Protein AF-A0A662ANR3-F1 (afdb_monomer)

Foldseek 3Di:
DDKFKKKWKDKFWKFWDDPLADPQFTKIAGDDPFPQADDPDPPPVPDPADGQKMKQFFPDADDFVLQVVLVVVLVVPLPDPWDWWWKWKADPHDITTTIMIGPPRHSNVNHVVVVSCVVVPTHGDGDDGGGGMIMMMTMDIFDWDDPDDQKIAGPVQRQKIKHWEPDDDDPVLVVVLLVVLLVPDPPSNWGWIWMWTADPVGITTTIMIGGPPDDPVNSVVSNVSSRVSVVVVVVVD

Structure (mmCIF, N/CA/C/O backbone):
data_AF-A0A662ANR3-F1
#
_entry.id   AF-A0A662ANR3-F1
#
loop_
_atom_site.group_PDB
_atom_site.id
_atom_site.type_symbol
_atom_site.label_atom_id
_atom_site.label_alt_id
_atom_site.label_comp_id
_atom_site.label_asym_id
_atom_site.label_entity_id
_atom_site.label_seq_id
_atom_site.pdbx_PDB_ins_code
_atom_site.Cartn_x
_atom_site.Cartn_y
_atom_site.Cartn_z
_atom_site.occupancy
_atom_site.B_iso_or_equiv
_atom_site.auth_seq_id
_atom_site.auth_comp_id
_atom_site.auth_asym_id
_atom_site.auth_atom_id
_atom_site.pdbx_PDB_model_num
ATOM 1 N N . MET A 1 1 ? -1.193 -14.259 17.946 1.00 88.31 1 MET A N 1
ATOM 2 C CA . MET A 1 1 ? -0.488 -14.017 16.672 1.00 88.31 1 MET A CA 1
ATOM 3 C C . MET A 1 1 ? -1.384 -14.421 15.517 1.00 88.31 1 MET A C 1
ATOM 5 O O . MET A 1 1 ? -2.057 -15.444 15.612 1.00 88.31 1 MET A O 1
ATOM 9 N N . ILE A 1 2 ? -1.438 -13.591 14.481 1.00 93.31 2 ILE A N 1
ATOM 10 C CA . ILE A 1 2 ? -2.306 -13.735 13.314 1.00 93.31 2 ILE A CA 1
ATOM 11 C C . ILE A 1 2 ? -1.467 -13.434 12.080 1.00 93.31 2 ILE A C 1
ATOM 13 O O . ILE A 1 2 ? -0.995 -12.312 11.911 1.00 93.31 2 ILE A O 1
ATOM 17 N N . GLU A 1 3 ? -1.336 -14.434 11.216 1.00 95.81 3 GLU A N 1
ATOM 18 C CA . GLU A 1 3 ? -0.656 -14.320 9.931 1.00 95.81 3 GLU A CA 1
ATOM 19 C C . GLU A 1 3 ? -1.683 -14.415 8.807 1.00 95.81 3 GLU A C 1
ATOM 21 O O . GLU A 1 3 ? -2.472 -15.361 8.742 1.00 95.81 3 GLU A O 1
ATOM 26 N N . THR A 1 4 ? -1.720 -13.416 7.931 1.00 95.69 4 THR A N 1
ATOM 27 C CA . THR A 1 4 ? -2.680 -13.395 6.823 1.00 95.69 4 THR A CA 1
ATOM 28 C C . THR A 1 4 ? -2.212 -12.502 5.677 1.00 95.69 4 THR A C 1
ATOM 30 O O . THR A 1 4 ? -1.164 -11.865 5.735 1.00 95.69 4 THR A O 1
ATOM 33 N N . ILE A 1 5 ? -2.991 -12.457 4.603 1.00 94.75 5 ILE A N 1
ATOM 34 C CA . ILE A 1 5 ? -2.811 -11.546 3.478 1.00 94.75 5 ILE A CA 1
ATOM 35 C C . ILE A 1 5 ? -3.928 -10.511 3.456 1.00 94.75 5 ILE A C 1
A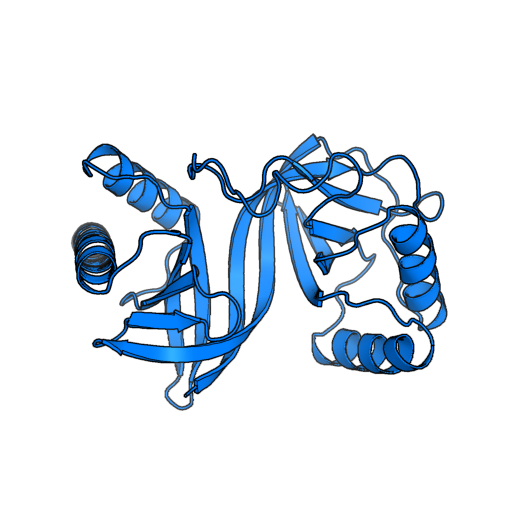TOM 37 O O . ILE A 1 5 ? -5.007 -10.705 4.016 1.00 94.75 5 ILE A O 1
ATOM 41 N N . GLY A 1 6 ? -3.689 -9.413 2.755 1.00 96.19 6 GLY A N 1
ATOM 42 C CA . GLY A 1 6 ? -4.689 -8.374 2.591 1.00 96.19 6 GLY A CA 1
ATOM 43 C C . GLY A 1 6 ? -4.189 -7.219 1.742 1.00 96.19 6 GLY A C 1
ATOM 44 O O . GLY A 1 6 ? -3.242 -7.361 0.964 1.00 96.19 6 GLY A O 1
ATOM 45 N N . TYR A 1 7 ? -4.836 -6.071 1.897 1.00 96.50 7 TYR A N 1
ATOM 46 C CA . TYR A 1 7 ? -4.515 -4.861 1.158 1.00 96.50 7 TYR A CA 1
ATOM 47 C C . TYR A 1 7 ? -4.479 -3.642 2.067 1.00 96.50 7 TYR A C 1
ATOM 49 O O . TYR A 1 7 ? -5.295 -3.517 2.975 1.00 96.50 7 TYR A O 1
ATOM 57 N N . ILE A 1 8 ? -3.587 -2.712 1.744 1.00 96.88 8 ILE A N 1
ATOM 58 C CA . ILE A 1 8 ? -3.609 -1.337 2.239 1.00 96.88 8 ILE A CA 1
ATOM 59 C C . ILE A 1 8 ? -3.813 -0.419 1.040 1.00 96.88 8 ILE A C 1
ATOM 61 O O . ILE A 1 8 ? -3.216 -0.621 -0.017 1.00 96.88 8 ILE A O 1
ATOM 65 N N . THR A 1 9 ? -4.672 0.575 1.205 1.00 97.38 9 THR A N 1
ATOM 66 C CA . THR A 1 9 ? -4.963 1.626 0.240 1.00 97.38 9 THR A CA 1
ATOM 67 C C . THR A 1 9 ? -4.622 2.972 0.869 1.00 97.38 9 THR A C 1
ATOM 69 O O . THR A 1 9 ? -5.103 3.274 1.962 1.00 97.38 9 THR A O 1
ATOM 72 N N . LYS A 1 10 ? -3.794 3.768 0.191 1.00 94.25 10 LYS A N 1
ATOM 73 C CA . LYS A 1 10 ? -3.358 5.101 0.631 1.00 94.25 10 LYS A CA 1
ATOM 74 C C . LYS A 1 10 ? -3.269 6.067 -0.548 1.00 94.25 10 LYS A C 1
ATOM 76 O O . LYS A 1 10 ? -3.112 5.626 -1.683 1.00 94.25 10 LYS A O 1
ATOM 81 N N . GLU A 1 11 ? -3.389 7.360 -0.287 1.00 93.69 11 GLU A N 1
ATOM 82 C CA . GLU A 1 11 ? -3.236 8.422 -1.286 1.00 93.69 11 GLU A CA 1
ATOM 83 C C . GLU A 1 11 ? -1.930 9.155 -1.020 1.00 93.69 11 GLU A C 1
ATOM 85 O O . GLU A 1 11 ? -1.691 9.579 0.107 1.00 93.69 11 GLU A O 1
ATOM 90 N N . GLU A 1 12 ? -1.093 9.282 -2.043 1.00 91.69 12 GLU A N 1
ATOM 91 C CA . GLU A 1 12 ? 0.215 9.930 -1.932 1.00 91.69 12 GLU A CA 1
ATOM 92 C C . GLU A 1 12 ? 0.503 10.755 -3.184 1.00 91.69 12 GLU A C 1
ATOM 94 O O . GLU A 1 12 ? -0.110 10.558 -4.242 1.00 91.69 12 GLU A O 1
ATOM 99 N N . HIS A 1 13 ? 1.442 11.691 -3.057 1.00 92.00 13 HIS A N 1
ATOM 100 C CA . HIS A 1 13 ? 1.970 12.414 -4.199 1.00 92.00 13 HIS A CA 1
ATOM 101 C C . HIS A 1 13 ? 2.981 11.536 -4.941 1.00 92.00 13 HIS A C 1
ATOM 103 O O . HIS A 1 13 ? 3.906 10.988 -4.344 1.00 92.00 13 HIS A O 1
ATOM 109 N N . LEU A 1 14 ? 2.783 11.379 -6.244 1.00 93.94 14 LEU A N 1
ATOM 110 C CA . LEU A 1 14 ? 3.507 10.453 -7.100 1.00 93.94 14 LEU A CA 1
ATOM 111 C C . LEU A 1 14 ? 4.281 11.222 -8.156 1.00 93.94 14 LEU A C 1
ATOM 113 O O . LEU A 1 14 ? 3.695 12.018 -8.892 1.00 93.94 14 LEU A O 1
ATOM 117 N N . ILE A 1 15 ? 5.567 10.915 -8.286 1.00 93.31 15 ILE A N 1
ATOM 118 C CA . ILE A 1 15 ? 6.442 11.516 -9.290 1.00 93.31 15 ILE A CA 1
ATOM 119 C C . ILE A 1 15 ? 7.182 10.434 -10.077 1.00 93.31 15 ILE A C 1
ATOM 121 O O . ILE A 1 15 ? 7.529 9.377 -9.553 1.00 93.31 15 ILE A O 1
ATOM 125 N N . SER A 1 16 ? 7.358 10.653 -11.379 1.00 93.75 16 SER A N 1
ATOM 126 C CA . SER A 1 16 ? 8.160 9.757 -12.216 1.00 93.75 16 SER A CA 1
ATOM 127 C C . SER A 1 16 ? 9.635 9.896 -11.891 1.00 93.75 16 SER A C 1
ATOM 129 O O . SER A 1 16 ? 10.161 11.006 -11.875 1.00 93.75 16 SER A O 1
ATOM 131 N N . LEU A 1 17 ? 10.306 8.760 -11.720 1.00 91.31 17 LEU A N 1
ATOM 132 C CA . LEU A 1 17 ? 11.754 8.748 -11.603 1.00 91.31 17 LEU A CA 1
ATOM 133 C C . LEU A 1 17 ? 12.383 8.911 -12.997 1.00 91.31 17 LEU A C 1
ATOM 135 O O . LEU A 1 17 ? 11.997 8.241 -13.961 1.00 91.31 17 LEU A O 1
ATOM 139 N N . GLU A 1 18 ? 13.332 9.837 -13.113 1.00 86.94 18 GLU A N 1
ATOM 140 C CA . GLU A 1 18 ? 13.920 10.229 -14.400 1.00 86.94 18 GLU A CA 1
ATOM 141 C C . GLU A 1 18 ? 15.277 9.565 -14.678 1.00 86.94 18 GLU A C 1
ATOM 143 O O . GLU A 1 18 ? 15.594 9.302 -15.842 1.00 86.94 18 GLU A O 1
ATOM 148 N N . HIS A 1 19 ? 16.032 9.253 -13.623 1.00 86.75 19 HIS A N 1
ATOM 149 C CA . HIS A 1 19 ? 17.381 8.682 -13.655 1.00 86.75 19 HIS A CA 1
ATOM 150 C C . HIS A 1 19 ? 17.416 7.316 -12.961 1.00 86.75 19 HIS A C 1
ATOM 152 O O . HIS A 1 19 ? 16.447 6.934 -12.314 1.00 86.75 19 HIS A O 1
ATOM 158 N N . ASP A 1 20 ? 18.507 6.566 -13.135 1.00 89.25 20 ASP A N 1
ATOM 159 C CA . ASP A 1 20 ? 18.728 5.276 -12.459 1.00 89.25 20 ASP A CA 1
ATOM 160 C C . ASP A 1 20 ? 17.596 4.258 -12.657 1.00 89.25 20 ASP A C 1
ATOM 162 O O . ASP A 1 20 ? 17.275 3.437 -11.791 1.00 89.25 20 ASP A O 1
ATOM 166 N N . ILE A 1 21 ? 17.035 4.266 -13.869 1.00 93.62 21 ILE A N 1
ATOM 167 C CA . ILE A 1 21 ? 16.026 3.318 -14.339 1.00 93.62 21 ILE A CA 1
ATOM 168 C C . ILE A 1 21 ? 16.402 2.736 -15.700 1.00 93.62 21 ILE A C 1
ATOM 170 O O . ILE A 1 21 ? 17.123 3.349 -16.492 1.00 93.62 21 ILE A O 1
ATOM 174 N N . ILE A 1 22 ? 15.825 1.580 -16.042 1.00 95.06 22 ILE A N 1
ATOM 175 C CA . ILE A 1 22 ? 15.918 1.058 -17.411 1.00 95.06 22 ILE A CA 1
ATOM 176 C C . ILE A 1 22 ? 15.302 2.084 -18.386 1.00 95.06 22 ILE A C 1
ATOM 178 O O . ILE A 1 22 ? 14.147 2.491 -18.189 1.00 95.06 22 ILE A O 1
ATOM 182 N N . PRO A 1 23 ? 15.996 2.451 -19.484 1.00 94.25 23 PRO A N 1
ATOM 183 C CA . PRO A 1 23 ? 15.481 3.404 -20.460 1.00 94.25 23 PRO A CA 1
ATOM 184 C C . PRO A 1 23 ? 14.082 3.046 -20.975 1.00 94.25 23 PRO A C 1
ATOM 186 O O . PRO A 1 23 ? 13.784 1.886 -21.273 1.00 94.25 23 PRO A O 1
ATOM 189 N N . ASN A 1 24 ? 13.231 4.065 -21.119 1.00 93.00 24 ASN A N 1
ATOM 190 C CA . ASN A 1 24 ? 11.838 3.960 -21.575 1.00 93.00 24 ASN A CA 1
ATOM 191 C C . ASN A 1 24 ? 10.903 3.119 -20.686 1.00 93.00 24 ASN A C 1
ATOM 193 O O . ASN A 1 24 ? 9.796 2.794 -21.126 1.00 93.00 24 ASN A O 1
ATOM 197 N N . THR A 1 25 ? 11.295 2.788 -19.453 1.00 97.12 25 THR A N 1
ATOM 198 C CA . THR A 1 25 ? 10.398 2.157 -18.473 1.00 97.12 25 THR A CA 1
ATOM 199 C C . THR A 1 25 ? 9.764 3.189 -17.547 1.00 97.12 25 THR A C 1
ATOM 201 O O . THR A 1 25 ? 10.336 4.245 -17.294 1.00 97.12 25 THR A O 1
ATOM 204 N N . GLN A 1 26 ? 8.556 2.900 -17.067 1.00 97.31 26 GLN A N 1
ATOM 205 C CA . GLN A 1 26 ? 7.885 3.730 -16.075 1.00 97.31 26 GLN A CA 1
ATOM 206 C C . GLN A 1 26 ? 8.220 3.259 -14.660 1.00 97.31 26 GLN A C 1
ATOM 208 O O . GLN A 1 26 ? 7.821 2.167 -14.242 1.00 97.31 26 GLN A O 1
ATOM 213 N N . VAL A 1 27 ? 8.865 4.143 -13.909 1.00 96.19 27 VAL A N 1
ATOM 214 C CA . VAL A 1 27 ? 9.088 4.014 -12.471 1.00 96.19 27 VAL A CA 1
ATOM 215 C C . VAL A 1 27 ? 8.495 5.240 -11.793 1.00 96.19 27 VAL A C 1
ATOM 217 O O . VAL A 1 27 ? 8.597 6.348 -12.320 1.00 96.19 27 VAL A O 1
ATOM 220 N N . ILE A 1 28 ? 7.800 5.030 -10.682 1.00 95.12 28 ILE A N 1
ATOM 221 C CA . ILE A 1 28 ? 7.151 6.090 -9.905 1.00 95.12 28 ILE A CA 1
ATOM 222 C C . ILE A 1 28 ? 7.660 5.994 -8.471 1.00 95.12 28 ILE A C 1
ATOM 224 O O . ILE A 1 28 ? 7.720 4.894 -7.932 1.00 95.12 28 ILE A O 1
ATOM 228 N N . GLU A 1 29 ? 7.993 7.118 -7.856 1.00 92.06 29 GLU A N 1
ATOM 229 C CA . GLU A 1 29 ? 8.298 7.223 -6.429 1.00 92.06 29 GLU A CA 1
ATOM 230 C C . GLU A 1 29 ? 7.237 8.067 -5.715 1.00 92.06 29 GLU A C 1
ATOM 232 O O . GLU A 1 29 ? 6.488 8.826 -6.342 1.00 92.06 29 GLU A O 1
ATOM 237 N N . THR A 1 30 ? 7.155 7.911 -4.399 1.00 88.12 30 THR A N 1
ATOM 238 C CA . THR A 1 30 ? 6.284 8.727 -3.548 1.00 88.12 30 THR A CA 1
ATOM 239 C C . THR A 1 30 ? 7.055 9.907 -2.986 1.00 88.12 30 THR A C 1
ATOM 241 O O . THR A 1 30 ? 8.109 9.728 -2.377 1.00 88.12 30 THR A O 1
ATOM 244 N N . ARG A 1 31 ? 6.504 11.110 -3.138 1.00 76.94 31 ARG A N 1
ATOM 245 C CA . ARG A 1 31 ? 7.011 12.321 -2.494 1.00 76.94 31 ARG A CA 1
ATOM 246 C C . ARG A 1 31 ? 6.253 12.504 -1.179 1.00 76.94 31 ARG A C 1
ATOM 248 O O . ARG A 1 31 ? 5.034 12.619 -1.216 1.00 76.94 31 ARG A O 1
ATOM 255 N N . GLU A 1 32 ? 6.983 12.517 -0.062 1.00 65.12 32 GLU A N 1
ATOM 256 C CA . GLU A 1 32 ? 6.447 12.650 1.308 1.00 65.12 32 GLU A CA 1
ATOM 257 C C . GLU A 1 32 ? 5.501 11.500 1.713 1.00 65.12 32 GLU A C 1
ATOM 259 O O . GLU A 1 32 ? 4.275 11.618 1.676 1.00 65.12 32 GLU A O 1
ATOM 264 N N . SER A 1 33 ? 6.073 10.363 2.117 1.00 57.31 33 SER A N 1
ATOM 265 C CA . SER A 1 33 ? 5.315 9.261 2.723 1.00 57.31 33 SER A CA 1
ATOM 266 C C . SER A 1 33 ? 4.618 9.718 4.019 1.00 57.31 33 SER A C 1
ATOM 268 O O . SER A 1 33 ? 5.211 10.453 4.805 1.00 57.31 33 SER A O 1
ATOM 270 N N . PHE A 1 34 ? 3.408 9.210 4.290 1.00 55.00 34 PHE A N 1
ATOM 271 C CA . PHE A 1 34 ? 2.635 9.427 5.538 1.00 55.00 34 PHE A CA 1
ATOM 272 C C . PHE A 1 34 ? 2.043 10.846 5.734 1.00 55.00 34 PHE A C 1
ATOM 274 O O . PHE A 1 34 ? 2.380 11.547 6.696 1.00 55.00 34 PHE A O 1
ATOM 281 N N . PRO A 1 35 ? 1.112 11.288 4.867 1.00 57.12 35 PRO A N 1
ATOM 282 C CA . PRO A 1 35 ? 0.552 12.635 4.927 1.00 57.12 35 PRO A CA 1
ATOM 283 C C . PRO A 1 35 ? -0.188 12.933 6.246 1.00 57.12 35 PRO A C 1
ATOM 285 O O . PRO A 1 35 ? -1.171 12.294 6.625 1.00 57.12 35 PRO A O 1
ATOM 288 N N . GLY A 1 36 ? 0.245 13.998 6.925 1.00 52.81 36 GLY A N 1
ATOM 289 C CA . GLY A 1 36 ? -0.376 14.501 8.152 1.00 52.81 36 GLY A CA 1
ATOM 290 C C . GLY A 1 36 ? 0.160 13.891 9.450 1.00 52.81 36 GLY A C 1
ATOM 291 O O . GLY A 1 36 ? -0.476 14.079 10.490 1.00 52.81 36 GLY A O 1
ATOM 292 N N . TYR A 1 37 ? 1.287 13.180 9.391 1.00 51.31 37 TYR A N 1
ATOM 293 C CA . TYR A 1 37 ? 2.173 12.970 10.531 1.00 51.31 37 TYR A CA 1
ATOM 294 C C . TYR A 1 37 ? 3.348 13.967 10.450 1.00 51.31 37 TYR A C 1
ATOM 296 O O . TYR A 1 37 ? 3.938 14.137 9.387 1.00 51.31 37 TYR A O 1
ATOM 304 N N . HIS A 1 38 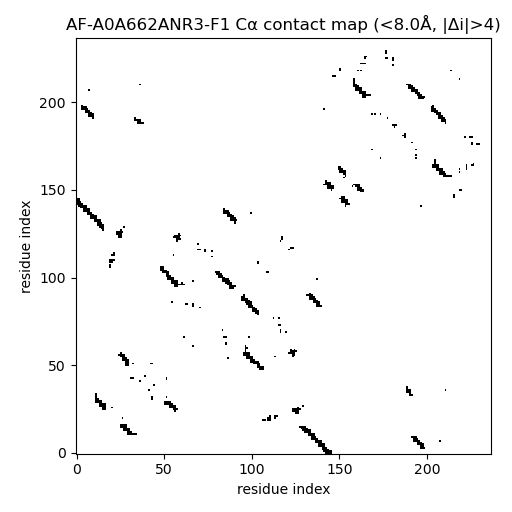? 3.673 14.645 11.554 1.00 61.19 38 HIS A N 1
ATOM 305 C CA . HIS A 1 38 ? 4.663 15.736 11.625 1.00 61.19 38 HIS A CA 1
ATOM 306 C C . HIS A 1 38 ? 5.794 15.473 12.643 1.00 61.19 38 HIS A C 1
ATOM 308 O O . HIS A 1 38 ? 6.401 16.414 13.155 1.00 61.19 38 HIS A O 1
ATOM 314 N N . GLY A 1 39 ? 6.052 14.210 13.005 1.00 54.81 39 GLY A N 1
ATOM 315 C CA . GLY A 1 39 ? 7.143 13.853 13.923 1.00 54.81 39 GLY A CA 1
ATOM 316 C C . GLY A 1 39 ? 8.536 14.019 13.299 1.00 54.81 39 GLY A C 1
ATOM 317 O O . GLY A 1 39 ? 8.683 13.870 12.091 1.00 54.81 39 GLY A O 1
ATOM 318 N N . LYS A 1 40 ? 9.546 14.284 14.143 1.00 43.00 40 LYS A N 1
ATOM 319 C CA . LYS A 1 40 ? 10.960 14.526 13.769 1.00 43.00 40 LYS A CA 1
ATOM 320 C C . LYS A 1 40 ? 11.748 13.273 13.351 1.00 43.00 40 LYS A C 1
ATOM 322 O O . LYS A 1 40 ? 12.939 13.355 13.118 1.00 43.00 40 LYS A O 1
ATOM 327 N N . ASP A 1 41 ? 11.096 12.117 13.303 1.00 49.88 41 ASP A N 1
ATOM 328 C CA . ASP A 1 41 ? 11.707 10.833 12.950 1.00 49.88 41 ASP A CA 1
ATOM 329 C C . ASP A 1 41 ? 10.763 10.058 12.022 1.00 49.88 41 ASP A C 1
ATOM 331 O O . ASP A 1 41 ? 10.465 8.880 12.233 1.00 49.88 41 ASP A O 1
ATOM 335 N N . LEU A 1 42 ? 10.201 10.731 11.011 1.00 52.28 42 LEU A N 1
ATOM 336 C CA . LEU A 1 42 ? 9.538 10.020 9.917 1.00 52.28 42 LEU A CA 1
ATOM 337 C C . LEU A 1 42 ? 10.516 8.962 9.364 1.00 52.28 42 LEU A C 1
ATOM 339 O O . LEU A 1 42 ? 11.703 9.272 9.214 1.00 52.28 42 LEU A O 1
ATOM 343 N N . PRO A 1 43 ? 10.049 7.765 8.959 1.00 45.62 43 PRO A N 1
ATOM 344 C CA . PRO A 1 43 ? 10.824 6.794 8.175 1.00 45.62 43 PRO A CA 1
ATOM 345 C C . PRO A 1 43 ? 11.306 7.307 6.794 1.00 45.62 43 PRO A C 1
ATOM 347 O O . PRO A 1 43 ? 11.535 6.517 5.887 1.00 45.62 43 PRO A O 1
ATOM 350 N N . GLY A 1 44 ? 11.470 8.624 6.637 1.00 45.03 44 GLY A N 1
ATOM 351 C CA . GLY A 1 44 ? 11.956 9.353 5.472 1.00 45.03 44 GLY A CA 1
ATOM 352 C C . GLY A 1 44 ? 12.850 10.562 5.809 1.00 45.03 44 GLY A C 1
ATOM 353 O O . GLY A 1 44 ? 13.298 11.228 4.883 1.00 45.03 44 GLY A O 1
ATOM 354 N N . GLU A 1 45 ? 13.173 10.849 7.084 1.00 40.47 45 GLU A N 1
ATOM 355 C CA . GLU A 1 45 ? 14.276 11.787 7.405 1.00 40.47 45 GLU A CA 1
ATOM 356 C C . GLU A 1 45 ? 15.661 11.141 7.192 1.00 40.47 45 GLU A C 1
ATOM 358 O O . GLU A 1 45 ? 16.683 11.818 7.058 1.00 40.47 45 GLU A O 1
ATOM 363 N N . LEU A 1 46 ? 15.700 9.810 7.076 1.00 40.03 46 LEU A N 1
ATOM 364 C CA . LEU A 1 46 ? 16.910 9.050 6.802 1.00 40.03 46 LEU A CA 1
ATOM 365 C C . LEU A 1 46 ? 17.147 8.938 5.291 1.00 40.03 46 LEU A C 1
ATOM 367 O O . LEU A 1 46 ? 16.806 7.954 4.640 1.00 40.03 46 LEU A O 1
ATOM 371 N N . SER A 1 47 ? 17.850 9.958 4.802 1.00 38.59 47 SER A N 1
ATOM 372 C CA . SER A 1 47 ? 18.672 10.013 3.591 1.00 38.59 47 SER A CA 1
ATOM 373 C C . SER A 1 47 ? 18.069 10.719 2.372 1.00 38.59 47 SER A C 1
ATOM 375 O O . SER A 1 47 ? 17.174 10.243 1.686 1.00 38.59 47 SER A O 1
ATOM 377 N N . ALA A 1 48 ? 18.720 11.820 1.998 1.00 45.78 48 ALA A N 1
ATOM 378 C CA . ALA A 1 48 ? 18.655 12.417 0.667 1.00 45.78 48 ALA A CA 1
ATOM 379 C C . ALA A 1 48 ? 19.215 11.494 -0.449 1.00 45.78 48 ALA A C 1
ATOM 381 O O . ALA A 1 48 ? 19.526 11.981 -1.533 1.00 45.78 48 ALA A O 1
ATOM 382 N N . SER A 1 49 ? 19.407 10.189 -0.189 1.00 47.97 49 SER A N 1
ATOM 383 C CA . SER A 1 49 ? 20.093 9.249 -1.082 1.00 47.97 49 SER A CA 1
ATOM 384 C C . SER A 1 49 ? 19.201 8.175 -1.708 1.00 47.97 49 SER A C 1
ATOM 386 O O . SER A 1 49 ? 19.689 7.509 -2.617 1.00 47.97 49 SER A O 1
ATOM 388 N N . ALA A 1 50 ? 17.938 7.995 -1.285 1.00 51.56 50 ALA A N 1
ATOM 389 C CA . ALA A 1 50 ? 17.009 7.072 -1.953 1.00 51.56 50 ALA A CA 1
ATOM 390 C C . ALA A 1 50 ? 15.519 7.259 -1.574 1.00 51.56 50 ALA A C 1
ATOM 392 O O . ALA A 1 50 ? 15.216 7.675 -0.456 1.00 51.56 50 ALA A O 1
ATOM 393 N N . PRO A 1 51 ? 14.578 6.898 -2.467 1.00 60.09 51 PRO A N 1
ATOM 394 C CA . PRO A 1 51 ? 13.144 6.897 -2.192 1.00 60.09 51 PRO A CA 1
ATOM 395 C C . PRO A 1 51 ? 12.726 5.723 -1.300 1.00 60.09 51 PRO A C 1
ATOM 397 O O . PRO A 1 51 ? 13.096 4.572 -1.534 1.00 60.09 51 PRO A O 1
ATOM 400 N N . GLU A 1 52 ? 11.871 5.997 -0.312 1.00 74.88 52 GLU A N 1
ATOM 401 C CA . GLU A 1 52 ? 11.349 4.977 0.610 1.00 74.88 52 GLU A CA 1
ATOM 402 C C . GLU A 1 52 ? 10.450 3.952 -0.106 1.00 74.88 52 GLU A C 1
ATOM 404 O O . GLU A 1 52 ? 10.522 2.748 0.167 1.00 74.88 52 GLU A O 1
ATOM 409 N N . PHE A 1 53 ? 9.632 4.419 -1.057 1.00 87.50 53 PHE A N 1
ATOM 410 C CA . PHE A 1 53 ? 8.761 3.583 -1.878 1.00 87.50 53 PHE A CA 1
ATOM 411 C C . PHE A 1 53 ? 8.925 3.896 -3.363 1.00 87.50 53 PHE A C 1
ATOM 413 O O . PHE A 1 53 ? 8.711 5.019 -3.819 1.00 87.50 53 PHE A O 1
ATOM 420 N N . VAL A 1 54 ? 9.214 2.850 -4.133 1.00 93.56 54 VAL A N 1
ATOM 421 C CA . VAL A 1 54 ? 9.319 2.890 -5.593 1.00 93.56 54 VAL A CA 1
ATOM 422 C C . VAL A 1 54 ? 8.345 1.895 -6.198 1.00 93.56 54 VAL A C 1
ATOM 424 O O . VAL A 1 54 ? 8.093 0.825 -5.651 1.00 93.56 54 VAL A O 1
ATOM 427 N N . PHE A 1 55 ? 7.799 2.224 -7.359 1.00 96.69 55 PHE A N 1
ATOM 428 C CA . PHE A 1 55 ? 6.821 1.417 -8.063 1.00 96.69 55 PHE A CA 1
ATOM 429 C C . PHE A 1 55 ? 7.279 1.176 -9.493 1.00 96.69 55 PHE A C 1
ATOM 431 O O . PHE A 1 55 ? 7.309 2.088 -10.319 1.00 96.69 55 PHE A O 1
ATOM 438 N N . PHE A 1 56 ? 7.576 -0.081 -9.811 1.00 97.81 56 PHE A N 1
ATOM 439 C CA . PHE A 1 56 ? 7.816 -0.500 -11.186 1.00 97.81 56 PHE A CA 1
ATOM 440 C C . PHE A 1 56 ? 6.481 -0.721 -11.866 1.00 97.81 56 PHE A C 1
ATOM 442 O O . PHE A 1 56 ? 5.798 -1.713 -11.594 1.00 97.81 56 PHE A O 1
ATOM 449 N N . VAL A 1 57 ? 6.094 0.200 -12.745 1.00 98.31 57 VAL A N 1
ATOM 450 C CA . VAL A 1 57 ? 4.820 0.088 -13.447 1.00 98.31 57 VAL A CA 1
ATOM 451 C C . VAL A 1 57 ? 4.958 -0.956 -14.546 1.00 98.31 57 VAL A C 1
ATOM 453 O O . VAL A 1 57 ? 5.853 -0.926 -15.393 1.00 98.31 57 VAL A O 1
ATOM 456 N N . THR A 1 58 ? 4.046 -1.913 -14.529 1.00 98.50 58 THR A N 1
ATOM 457 C CA . THR A 1 58 ? 4.029 -3.062 -15.425 1.00 98.50 58 THR A CA 1
ATOM 458 C C . THR A 1 58 ? 3.047 -2.855 -16.571 1.00 98.50 58 THR A C 1
ATOM 460 O O . THR A 1 58 ? 2.046 -2.154 -16.449 1.00 98.50 58 THR A O 1
ATOM 463 N N . LYS A 1 59 ? 3.327 -3.473 -17.721 1.00 97.50 59 LYS A N 1
ATOM 464 C CA . LYS A 1 59 ? 2.467 -3.387 -18.911 1.00 97.50 59 LYS A CA 1
ATOM 465 C C . LYS A 1 59 ? 1.132 -4.116 -18.722 1.00 97.50 59 LYS A C 1
ATOM 467 O O . LYS A 1 59 ? 0.156 -3.802 -19.394 1.00 97.50 59 LYS A O 1
ATOM 472 N N . GLN A 1 60 ? 1.108 -5.116 -17.848 1.00 97.12 60 GLN A N 1
ATOM 473 C CA . GLN A 1 60 ? -0.047 -5.961 -17.579 1.00 97.12 60 GLN A CA 1
ATOM 474 C C . GLN A 1 60 ? -0.107 -6.295 -16.095 1.00 97.12 60 GLN A C 1
ATOM 476 O O . GLN A 1 60 ? 0.917 -6.336 -15.419 1.00 97.12 60 GLN A O 1
ATOM 481 N N . LYS A 1 61 ? -1.303 -6.602 -15.600 1.00 97.38 61 LYS A N 1
ATOM 482 C CA . LYS A 1 61 ? -1.482 -7.067 -14.228 1.00 97.38 61 LYS A CA 1
ATOM 483 C C . LYS A 1 61 ? -0.949 -8.492 -14.077 1.00 97.38 61 LYS A C 1
ATOM 485 O O . LYS A 1 61 ? -1.468 -9.415 -14.699 1.00 97.38 61 LYS A O 1
ATOM 490 N N . TYR A 1 62 ? 0.048 -8.667 -13.218 1.00 97.12 62 TYR A N 1
ATOM 491 C CA . TYR A 1 62 ? 0.505 -9.981 -12.761 1.00 97.12 62 TYR A CA 1
ATOM 492 C C . TYR A 1 62 ? -0.225 -10.385 -11.478 1.00 97.12 62 TYR A C 1
ATOM 494 O O . TYR A 1 62 ? -0.625 -9.524 -10.687 1.00 97.12 62 TYR A O 1
ATOM 502 N N . THR A 1 63 ? -0.415 -11.689 -11.268 1.00 95.25 63 THR A N 1
ATOM 503 C CA . THR A 1 63 ? -1.000 -12.191 -10.017 1.00 95.25 63 THR A CA 1
ATOM 504 C C . THR A 1 63 ? 0.004 -12.101 -8.873 1.00 95.25 63 THR A C 1
ATOM 506 O O . THR A 1 63 ? 1.213 -11.981 -9.086 1.00 95.25 63 THR A O 1
ATOM 509 N N . THR A 1 64 ? -0.499 -12.177 -7.646 1.00 92.25 64 THR A N 1
ATOM 510 C CA . THR A 1 64 ? 0.321 -12.204 -6.432 1.00 92.25 64 THR A CA 1
ATOM 511 C C . THR A 1 64 ? 1.324 -13.344 -6.463 1.00 92.25 64 THR A C 1
ATOM 513 O O . THR A 1 64 ? 2.505 -13.140 -6.215 1.00 92.25 64 THR A O 1
ATOM 516 N N . GLU A 1 65 ? 0.865 -14.538 -6.826 1.00 94.81 65 GLU A N 1
ATOM 517 C CA . GLU A 1 65 ? 1.670 -15.754 -6.848 1.00 94.81 65 GLU A CA 1
ATOM 518 C C . GLU A 1 65 ? 2.731 -15.689 -7.943 1.00 94.81 65 GLU A C 1
ATOM 520 O O . GLU A 1 65 ? 3.813 -16.246 -7.784 1.00 94.81 65 GLU A O 1
ATOM 525 N N . HIS A 1 66 ? 2.436 -15.024 -9.064 1.00 96.75 66 HIS A N 1
ATOM 526 C CA . HIS A 1 66 ? 3.427 -14.809 -10.110 1.00 96.75 66 HIS A CA 1
ATOM 527 C C . HIS A 1 66 ? 4.550 -13.892 -9.619 1.00 96.75 66 HIS A C 1
ATOM 529 O O . HIS A 1 66 ? 5.713 -14.283 -9.691 1.00 96.75 66 HIS A O 1
ATOM 535 N N . ILE A 1 67 ? 4.210 -12.728 -9.050 1.00 96.75 67 ILE A N 1
ATOM 536 C CA . ILE A 1 67 ? 5.209 -11.813 -8.480 1.00 96.75 67 ILE A CA 1
ATOM 537 C C . ILE A 1 67 ? 6.004 -12.511 -7.373 1.00 96.75 67 ILE A C 1
ATOM 539 O O . ILE A 1 67 ? 7.225 -12.509 -7.430 1.00 96.75 67 ILE A O 1
ATOM 543 N N . ALA A 1 68 ? 5.346 -13.205 -6.441 1.00 94.44 68 ALA A N 1
ATOM 544 C CA . ALA A 1 68 ? 6.020 -13.909 -5.351 1.00 94.44 68 ALA A CA 1
ATOM 545 C C . ALA A 1 68 ? 7.007 -14.986 -5.844 1.00 94.44 68 ALA A C 1
ATOM 547 O O . ALA A 1 68 ? 8.107 -15.104 -5.304 1.00 94.44 68 ALA A O 1
ATOM 548 N N . ARG A 1 69 ? 6.654 -15.760 -6.884 1.00 97.00 69 ARG A N 1
ATOM 549 C CA . ARG A 1 69 ? 7.562 -16.758 -7.482 1.00 97.00 69 ARG A CA 1
ATOM 550 C C . ARG A 1 69 ? 8.772 -16.103 -8.141 1.00 97.00 69 ARG A C 1
ATOM 552 O O . ARG A 1 69 ? 9.892 -16.547 -7.899 1.00 97.00 69 ARG A O 1
ATOM 559 N N . VAL A 1 70 ? 8.548 -15.047 -8.921 1.00 97.50 70 VAL A N 1
ATOM 560 C CA . VAL A 1 70 ? 9.624 -14.286 -9.570 1.00 97.50 70 VAL A CA 1
ATOM 561 C C . VAL A 1 70 ? 10.544 -13.659 -8.518 1.00 97.50 70 VAL A C 1
ATOM 563 O O . VAL A 1 70 ? 11.751 -13.868 -8.560 1.00 97.50 70 VAL A O 1
ATOM 566 N N . THR A 1 71 ? 9.995 -12.986 -7.504 1.00 96.12 71 THR A N 1
ATOM 567 C CA . THR A 1 71 ? 10.774 -12.407 -6.398 1.00 96.12 71 THR A CA 1
ATOM 568 C C . THR A 1 71 ? 11.582 -13.471 -5.654 1.00 96.12 71 THR A C 1
ATOM 570 O O . THR A 1 71 ? 12.749 -13.246 -5.340 1.00 96.12 71 THR A O 1
ATOM 573 N N . LYS A 1 72 ? 11.008 -14.658 -5.409 1.00 95.50 72 LYS A N 1
ATOM 574 C CA . LYS A 1 72 ? 11.727 -15.780 -4.787 1.00 95.50 72 LYS A CA 1
ATOM 575 C C . LYS A 1 72 ? 12.914 -16.256 -5.632 1.00 95.50 72 LYS A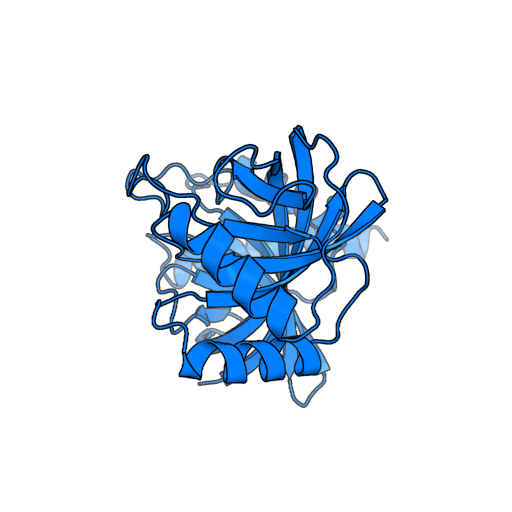 C 1
ATOM 577 O O . LYS A 1 72 ? 13.927 -16.653 -5.064 1.00 95.50 72 LYS A O 1
ATOM 582 N N . ASN A 1 73 ? 12.802 -16.245 -6.960 1.00 97.00 73 ASN A N 1
ATOM 583 C CA . ASN A 1 73 ? 13.924 -16.569 -7.842 1.00 97.00 73 ASN A CA 1
ATOM 584 C C . ASN A 1 73 ? 14.991 -15.476 -7.819 1.00 97.00 73 ASN A C 1
ATOM 586 O O . ASN A 1 73 ? 16.157 -15.799 -7.610 1.00 97.00 73 ASN A O 1
ATOM 590 N N . ILE A 1 74 ? 14.583 -14.210 -7.940 1.00 97.00 74 ILE A N 1
ATOM 591 C CA . ILE A 1 74 ? 15.478 -13.045 -7.911 1.00 97.00 74 ILE A CA 1
ATOM 592 C C . ILE A 1 74 ? 16.332 -13.028 -6.642 1.00 97.00 74 ILE A C 1
ATOM 594 O O . ILE A 1 74 ? 17.542 -12.847 -6.719 1.00 97.00 74 ILE A O 1
ATOM 598 N N . ARG A 1 75 ? 15.736 -13.321 -5.480 1.00 95.06 75 ARG A N 1
ATOM 599 C CA . ARG A 1 75 ? 16.440 -13.378 -4.185 1.00 95.06 75 ARG A CA 1
ATOM 600 C C . ARG A 1 75 ? 17.597 -14.385 -4.121 1.00 95.06 75 ARG A C 1
ATOM 602 O O . ARG A 1 75 ? 18.389 -14.323 -3.192 1.00 95.06 75 ARG A O 1
ATOM 609 N N . LYS A 1 76 ? 17.716 -15.317 -5.074 1.00 94.81 76 LYS A N 1
ATOM 610 C CA . LYS A 1 76 ? 18.857 -16.249 -5.148 1.00 94.81 76 LYS A CA 1
ATOM 611 C C . LYS A 1 76 ? 20.136 -15.584 -5.661 1.00 94.81 76 LYS A C 1
ATOM 613 O O . LYS A 1 76 ? 21.210 -16.134 -5.454 1.00 94.81 76 LYS A O 1
ATOM 618 N N . TYR A 1 77 ? 20.016 -14.463 -6.371 1.00 94.12 77 TYR A N 1
ATOM 619 C CA . TYR A 1 77 ? 21.138 -13.789 -7.030 1.00 94.12 77 TYR A CA 1
ATOM 620 C C . TYR A 1 77 ? 21.152 -12.266 -6.836 1.00 94.12 77 TYR A C 1
ATOM 622 O O . TYR A 1 77 ? 22.154 -11.634 -7.144 1.00 94.12 77 TYR A O 1
ATOM 630 N N . PHE A 1 78 ? 20.081 -11.677 -6.304 1.00 92.75 78 PHE A N 1
ATOM 631 C CA . PHE A 1 78 ? 20.009 -10.277 -5.894 1.00 92.75 78 PHE A CA 1
ATOM 632 C C . PHE A 1 78 ? 19.977 -10.207 -4.365 1.00 92.75 78 PHE A C 1
ATOM 634 O O . PHE A 1 78 ? 18.967 -10.549 -3.744 1.00 92.75 78 PHE A O 1
ATOM 641 N N . ASN A 1 79 ? 21.101 -9.815 -3.766 1.00 87.00 79 ASN A N 1
ATOM 642 C CA . ASN A 1 79 ? 21.340 -9.890 -2.324 1.00 87.00 79 ASN A CA 1
ATOM 643 C C . ASN A 1 79 ? 21.156 -8.530 -1.631 1.00 87.00 79 ASN A C 1
ATOM 645 O O . ASN A 1 79 ? 22.047 -8.066 -0.926 1.00 87.00 79 ASN A O 1
ATOM 649 N N . GLU A 1 80 ? 20.009 -7.890 -1.857 1.00 87.81 80 GLU A N 1
ATOM 650 C CA . GLU A 1 80 ? 19.613 -6.664 -1.155 1.00 87.81 80 GLU A CA 1
ATOM 651 C C . GLU A 1 80 ? 18.377 -6.922 -0.292 1.00 87.81 80 GLU A C 1
ATOM 653 O O . GLU A 1 80 ? 17.462 -7.658 -0.684 1.00 87.81 80 GLU A O 1
ATOM 658 N N . ASP A 1 81 ? 18.328 -6.271 0.867 1.00 87.38 81 ASP A N 1
ATOM 659 C CA . ASP A 1 81 ? 17.183 -6.322 1.772 1.00 87.38 81 ASP A CA 1
ATOM 660 C C . ASP A 1 81 ? 16.086 -5.354 1.312 1.00 87.38 81 ASP A C 1
ATOM 662 O O . ASP A 1 81 ? 15.970 -4.219 1.777 1.00 87.38 81 ASP A O 1
ATOM 666 N N . VAL A 1 82 ? 15.309 -5.806 0.326 1.00 89.75 82 VAL A N 1
ATOM 667 C CA . VAL A 1 82 ? 14.160 -5.077 -0.215 1.00 89.75 82 VAL A CA 1
ATOM 668 C C . VAL A 1 82 ? 12.853 -5.810 0.064 1.00 89.75 82 VAL A C 1
ATOM 670 O O . VAL A 1 82 ? 12.708 -7.026 -0.143 1.00 89.75 82 VAL A O 1
ATOM 673 N N . ASP A 1 83 ? 11.856 -5.035 0.473 1.00 90.50 83 ASP A N 1
ATOM 674 C CA . ASP A 1 83 ? 10.491 -5.509 0.648 1.00 90.50 83 ASP A CA 1
ATOM 675 C C . ASP A 1 83 ? 9.705 -5.272 -0.649 1.00 90.50 83 ASP A C 1
ATOM 677 O O . ASP A 1 83 ? 9.530 -4.144 -1.122 1.00 90.50 83 ASP A O 1
ATOM 681 N N . ILE A 1 84 ? 9.243 -6.373 -1.242 1.00 94.12 84 ILE A N 1
ATOM 682 C CA . ILE A 1 84 ? 8.544 -6.388 -2.519 1.00 94.12 84 ILE A CA 1
ATOM 683 C C . ILE A 1 84 ? 7.091 -6.775 -2.307 1.00 94.12 84 ILE A C 1
ATOM 685 O O . ILE A 1 84 ? 6.780 -7.834 -1.767 1.00 94.12 84 ILE A O 1
ATOM 689 N N . ALA A 1 85 ? 6.199 -5.970 -2.871 1.00 94.56 85 ALA A N 1
ATOM 690 C CA . ALA A 1 85 ? 4.777 -6.253 -2.879 1.00 94.56 85 ALA A CA 1
ATOM 691 C C . ALA A 1 85 ? 4.157 -6.016 -4.254 1.00 94.56 85 ALA A C 1
ATOM 693 O O . ALA A 1 85 ? 4.544 -5.111 -4.997 1.00 94.56 85 ALA A O 1
ATOM 694 N N . ARG A 1 86 ? 3.111 -6.779 -4.578 1.00 97.12 86 ARG A N 1
ATOM 695 C CA . ARG A 1 86 ? 2.229 -6.430 -5.695 1.00 97.12 86 ARG A CA 1
ATOM 696 C C . ARG A 1 86 ? 1.465 -5.153 -5.343 1.00 97.12 86 ARG A C 1
ATOM 698 O O . ARG A 1 86 ? 0.895 -5.054 -4.258 1.00 97.12 86 ARG A O 1
ATOM 705 N N . ALA A 1 87 ? 1.386 -4.217 -6.280 1.00 97.75 87 ALA A N 1
ATOM 706 C CA . ALA A 1 87 ? 0.645 -2.975 -6.117 1.00 97.75 87 ALA A CA 1
ATOM 707 C C . ALA A 1 87 ? -0.204 -2.631 -7.353 1.00 97.75 87 ALA A C 1
ATOM 709 O O . ALA A 1 87 ? -0.081 -3.221 -8.428 1.00 97.75 87 ALA A O 1
ATOM 710 N N . GLU A 1 88 ? -1.109 -1.678 -7.184 1.00 97.81 88 GLU A N 1
ATOM 711 C CA . GLU A 1 88 ? -1.861 -1.019 -8.249 1.00 97.81 88 GLU A CA 1
ATOM 712 C C . GLU A 1 88 ? -1.938 0.465 -7.890 1.00 97.81 88 GLU A C 1
ATOM 714 O O . GLU A 1 88 ? -2.355 0.806 -6.785 1.00 97.81 88 GLU A O 1
ATOM 719 N N . ILE A 1 89 ? -1.510 1.332 -8.801 1.00 97.62 89 ILE A N 1
ATOM 720 C CA . ILE A 1 89 ? -1.633 2.782 -8.665 1.00 97.62 89 ILE A CA 1
ATOM 721 C C . ILE A 1 89 ? -2.822 3.223 -9.515 1.00 97.62 89 ILE A C 1
ATOM 723 O O . ILE A 1 89 ? -2.920 2.850 -10.681 1.00 97.62 89 ILE A O 1
ATOM 727 N N . ASN A 1 90 ? -3.719 4.024 -8.956 1.00 96.81 90 ASN A N 1
ATOM 728 C CA . ASN A 1 90 ? -4.822 4.636 -9.677 1.00 96.81 90 ASN A CA 1
ATOM 729 C C . ASN A 1 90 ? -4.610 6.150 -9.755 1.00 96.81 90 ASN A C 1
ATOM 731 O O . ASN A 1 90 ? -4.575 6.824 -8.726 1.00 96.81 90 ASN A O 1
ATOM 735 N N . ILE A 1 91 ? -4.468 6.667 -10.973 1.00 94.81 91 ILE A N 1
ATOM 736 C CA . ILE A 1 91 ? -4.306 8.096 -11.256 1.00 94.81 91 ILE A CA 1
ATOM 737 C C . ILE A 1 91 ? -5.472 8.531 -12.142 1.00 94.81 91 ILE A C 1
ATOM 739 O O . ILE A 1 91 ? -5.693 7.961 -13.215 1.00 94.81 91 ILE A O 1
ATOM 743 N N . PHE A 1 92 ? -6.218 9.538 -11.680 1.00 85.56 92 PHE A N 1
ATOM 744 C CA . PHE A 1 92 ? -7.483 10.035 -12.241 1.00 85.56 92 PHE A CA 1
ATOM 745 C C . PHE A 1 92 ? -8.594 8.981 -12.334 1.00 85.56 92 PHE A C 1
ATOM 747 O O . PHE A 1 92 ? -9.580 9.093 -11.622 1.00 85.56 92 PHE A O 1
ATOM 754 N N . ASN A 1 93 ? -8.436 7.981 -13.201 1.00 86.69 93 ASN A N 1
ATOM 755 C CA . ASN A 1 93 ? -9.296 6.799 -13.360 1.00 86.69 93 ASN A CA 1
ATOM 756 C C . ASN A 1 93 ? -8.569 5.638 -14.071 1.00 86.69 93 ASN A C 1
ATOM 758 O O . ASN A 1 93 ? -9.194 4.664 -14.495 1.00 86.69 93 ASN A O 1
ATOM 762 N N . THR A 1 94 ? -7.249 5.741 -14.240 1.00 94.75 94 THR A N 1
ATOM 763 C CA . THR A 1 94 ? -6.443 4.735 -14.929 1.00 94.75 94 THR A CA 1
ATOM 764 C C . THR A 1 94 ? -5.682 3.909 -13.913 1.00 94.75 94 THR A C 1
ATOM 766 O O . THR A 1 94 ? -4.986 4.435 -13.046 1.00 94.75 94 THR A O 1
ATOM 769 N N . LYS A 1 95 ? -5.803 2.588 -14.047 1.00 96.62 95 LYS A N 1
ATOM 770 C CA . LYS A 1 95 ? -5.089 1.625 -13.215 1.00 96.62 95 LYS A CA 1
ATOM 771 C C . LYS A 1 95 ? -3.747 1.282 -13.837 1.00 96.62 95 LYS A C 1
ATOM 773 O O . LYS A 1 95 ? -3.672 0.782 -14.957 1.00 96.62 95 LYS A O 1
ATOM 778 N N . HIS A 1 96 ? -2.704 1.479 -13.054 1.00 97.94 96 HIS A N 1
ATOM 779 C CA . HIS A 1 96 ? -1.325 1.171 -13.371 1.00 97.94 96 HIS A CA 1
ATOM 780 C C . HIS A 1 96 ? -0.896 0.002 -12.475 1.00 97.94 96 HIS A C 1
ATOM 782 O O . HIS A 1 96 ? -0.623 0.205 -11.289 1.00 97.94 96 HIS A O 1
ATOM 788 N N . PRO A 1 97 ? -0.908 -1.246 -12.980 1.00 98.19 97 PRO A N 1
ATOM 789 C CA . PRO A 1 97 ? -0.438 -2.385 -12.205 1.00 98.19 97 PRO A CA 1
ATOM 790 C C . PRO A 1 97 ? 1.062 -2.240 -11.961 1.00 98.19 97 PRO A C 1
ATOM 792 O O . PRO A 1 97 ? 1.812 -1.957 -12.895 1.00 98.19 97 PRO A O 1
ATOM 795 N N . SER A 1 98 ? 1.509 -2.475 -10.733 1.00 98.19 98 SER A N 1
ATOM 796 C CA . SER A 1 98 ? 2.881 -2.167 -10.332 1.00 98.19 98 SER A CA 1
ATOM 797 C C . SER A 1 98 ? 3.465 -3.218 -9.395 1.00 98.19 98 SER A C 1
ATOM 799 O O . SER A 1 98 ? 2.749 -3.990 -8.754 1.00 98.19 98 SER A O 1
ATOM 801 N N . ILE A 1 99 ? 4.788 -3.218 -9.286 1.00 98.00 99 ILE A N 1
ATOM 802 C CA . ILE A 1 99 ? 5.531 -3.898 -8.223 1.00 98.00 99 ILE A CA 1
ATOM 803 C C . ILE A 1 99 ? 6.073 -2.799 -7.311 1.00 98.00 99 ILE A C 1
ATOM 805 O O . ILE A 1 99 ? 6.836 -1.956 -7.776 1.00 98.00 99 ILE A O 1
ATOM 809 N N . ARG A 1 100 ? 5.647 -2.771 -6.045 1.00 96.25 100 ARG A N 1
ATOM 810 C CA . ARG A 1 100 ? 6.191 -1.858 -5.037 1.00 96.25 100 ARG A CA 1
ATOM 811 C C . ARG A 1 100 ? 7.483 -2.443 -4.486 1.00 96.25 100 ARG A C 1
ATOM 813 O O . ARG A 1 100 ? 7.495 -3.599 -4.067 1.00 96.25 100 ARG A O 1
ATOM 820 N N . VAL A 1 101 ? 8.504 -1.608 -4.422 1.00 94.44 101 VAL A N 1
ATOM 821 C CA . VAL A 1 101 ? 9.784 -1.833 -3.765 1.00 94.44 101 VAL A CA 1
ATOM 822 C C . VAL A 1 101 ? 9.877 -0.865 -2.588 1.00 94.44 101 VAL A C 1
ATOM 824 O O . VAL A 1 101 ? 9.673 0.334 -2.767 1.00 94.44 101 VAL A O 1
ATOM 827 N N . LYS A 1 102 ? 10.143 -1.387 -1.392 1.00 89.94 102 LYS A N 1
ATOM 828 C CA . LYS A 1 102 ? 10.438 -0.624 -0.172 1.00 89.94 102 LYS A CA 1
ATOM 829 C C . LYS A 1 102 ? 11.856 -0.966 0.299 1.00 89.94 102 LYS A C 1
ATOM 831 O O . LYS A 1 102 ? 12.323 -2.079 0.050 1.00 89.94 102 LYS A O 1
ATOM 836 N N . ASN A 1 103 ? 12.505 -0.030 0.993 1.00 84.06 103 ASN A N 1
ATOM 837 C CA . ASN A 1 103 ? 13.845 -0.167 1.585 1.00 84.06 103 ASN A CA 1
ATOM 838 C C . ASN A 1 103 ? 14.983 -0.286 0.554 1.00 84.06 103 ASN A C 1
ATOM 840 O O . ASN A 1 103 ? 16.059 -0.792 0.865 1.00 84.06 103 ASN A O 1
ATOM 844 N N . CYS A 1 104 ? 14.781 0.204 -0.672 1.00 81.25 104 CYS A N 1
ATOM 845 C CA . CYS A 1 104 ? 15.860 0.292 -1.653 1.00 81.25 104 CYS A CA 1
ATOM 846 C C . CYS A 1 104 ? 16.744 1.494 -1.302 1.00 81.25 104 CYS A C 1
ATOM 848 O O . CYS A 1 104 ? 16.372 2.622 -1.591 1.00 81.25 104 CYS A O 1
ATOM 850 N N . LYS A 1 105 ? 17.887 1.262 -0.649 1.00 72.62 105 LYS A N 1
ATOM 851 C CA . LYS A 1 105 ? 18.754 2.329 -0.106 1.00 72.62 105 LYS A CA 1
ATOM 852 C C . LYS A 1 105 ? 19.617 3.048 -1.148 1.00 72.62 105 LYS A C 1
ATOM 854 O O . LYS A 1 105 ? 20.273 4.028 -0.813 1.00 72.62 105 LYS A O 1
ATOM 859 N N . ASP A 1 106 ? 19.641 2.546 -2.379 1.00 79.00 106 ASP A N 1
ATOM 860 C CA . ASP A 1 106 ? 20.473 3.050 -3.468 1.00 79.00 106 ASP A CA 1
ATOM 861 C C . ASP A 1 106 ? 19.679 3.027 -4.783 1.00 79.00 106 ASP A C 1
ATOM 863 O O . ASP A 1 106 ? 19.055 2.021 -5.137 1.00 79.00 106 ASP A O 1
ATOM 867 N N . PHE A 1 107 ? 19.716 4.140 -5.515 1.00 77.94 107 PHE A N 1
ATOM 868 C CA . PHE A 1 107 ? 19.127 4.270 -6.844 1.00 77.94 107 PHE A CA 1
ATOM 869 C C . PHE A 1 107 ? 19.745 3.300 -7.861 1.00 77.94 107 PHE A C 1
ATOM 871 O O . PHE A 1 107 ? 19.024 2.759 -8.697 1.00 77.94 107 PHE A O 1
ATOM 878 N N . SER A 1 108 ? 21.039 2.978 -7.768 1.00 82.81 108 SER A N 1
ATOM 879 C CA . SER A 1 108 ? 21.685 2.029 -8.689 1.00 82.81 108 SER A CA 1
ATOM 880 C C . SER A 1 108 ? 21.020 0.640 -8.649 1.00 82.81 108 SER A C 1
ATOM 882 O O . SER A 1 108 ? 20.855 -0.035 -9.674 1.00 82.81 108 SER A O 1
ATOM 884 N N . LYS A 1 109 ? 20.517 0.258 -7.467 1.00 89.44 109 LYS A N 1
ATOM 885 C CA . LYS A 1 109 ? 19.811 -1.002 -7.213 1.00 89.44 109 LYS A CA 1
ATOM 886 C C . LYS A 1 109 ? 18.418 -1.045 -7.816 1.00 89.44 109 LYS A C 1
ATOM 888 O O . LYS A 1 109 ? 17.916 -2.134 -8.091 1.00 89.44 109 LYS A O 1
ATOM 893 N N . ILE A 1 110 ? 17.821 0.108 -8.108 1.00 91.44 110 ILE A N 1
ATOM 894 C CA . ILE A 1 110 ? 16.548 0.200 -8.824 1.00 91.44 110 ILE A CA 1
ATOM 895 C C . ILE A 1 110 ? 16.719 -0.365 -10.236 1.00 91.44 110 ILE A C 1
ATOM 897 O O . ILE A 1 110 ? 15.993 -1.287 -10.614 1.00 91.44 110 ILE A O 1
ATOM 901 N N . THR A 1 111 ? 17.710 0.114 -10.997 1.00 93.06 111 THR A N 1
ATOM 902 C CA . THR A 1 111 ? 17.984 -0.395 -12.355 1.00 93.06 111 THR A CA 1
ATOM 903 C C . THR A 1 111 ? 18.380 -1.870 -12.349 1.00 93.06 111 THR A C 1
ATOM 905 O O . THR A 1 111 ? 17.919 -2.638 -13.205 1.00 93.06 111 THR A O 1
ATOM 908 N N . GLU A 1 112 ? 19.216 -2.283 -11.392 1.00 94.75 112 GLU A N 1
ATOM 909 C CA . GLU A 1 112 ? 19.630 -3.681 -11.238 1.00 94.75 112 GLU A CA 1
ATOM 910 C C . GLU A 1 112 ? 18.408 -4.582 -11.003 1.00 94.75 112 GLU A C 1
ATOM 912 O O . GLU A 1 112 ? 18.161 -5.515 -11.771 1.00 94.75 112 GLU A O 1
ATOM 917 N N . LEU A 1 113 ? 17.560 -4.237 -10.030 1.00 95.88 113 LEU A N 1
ATOM 918 C CA . LEU A 1 113 ? 16.361 -5.001 -9.700 1.00 95.88 113 LEU A CA 1
ATOM 919 C C . LEU A 1 113 ? 15.342 -5.009 -10.846 1.00 95.88 113 LEU A C 1
ATOM 921 O O . LEU A 1 113 ? 14.752 -6.054 -11.140 1.00 95.88 113 LEU A O 1
ATOM 925 N N . GLN A 1 114 ? 15.147 -3.882 -11.542 1.00 96.56 114 GLN A N 1
ATOM 926 C CA . GLN A 1 114 ? 14.335 -3.855 -12.761 1.00 96.56 114 GLN A CA 1
ATOM 927 C C . GLN A 1 114 ? 14.874 -4.851 -13.798 1.00 96.56 114 GLN A C 1
ATOM 929 O O . GLN A 1 114 ? 14.093 -5.554 -14.444 1.00 96.56 114 GLN A O 1
ATOM 934 N N . SER A 1 115 ? 16.197 -4.947 -13.948 1.00 97.06 115 SER A N 1
ATOM 935 C CA . SER A 1 115 ? 16.835 -5.867 -14.893 1.00 97.06 115 SER A CA 1
ATOM 936 C C . SER A 1 115 ? 16.616 -7.324 -14.488 1.00 97.06 115 SER A C 1
ATOM 938 O O . SER A 1 115 ? 16.286 -8.142 -15.349 1.00 97.06 115 SER A O 1
ATOM 940 N N . CYS A 1 116 ? 16.675 -7.635 -13.189 1.00 97.50 116 CYS A N 1
ATOM 941 C CA . CYS A 1 116 ? 16.328 -8.954 -12.659 1.00 97.50 116 CYS A CA 1
ATOM 942 C C . CYS A 1 116 ? 14.880 -9.343 -13.000 1.00 97.50 116 CYS A C 1
ATOM 944 O O . CYS A 1 116 ? 14.643 -10.415 -13.555 1.00 97.50 116 CYS A O 1
ATOM 946 N N . TYR A 1 117 ? 13.912 -8.456 -12.745 1.00 98.06 117 TYR A N 1
ATOM 947 C CA . TYR A 1 117 ? 12.503 -8.696 -13.085 1.00 98.06 117 TYR A CA 1
ATOM 948 C C . TYR A 1 117 ? 12.280 -8.854 -14.589 1.00 98.06 117 TYR A C 1
ATOM 950 O O . TYR A 1 117 ? 11.512 -9.718 -15.013 1.00 98.06 117 TYR A O 1
ATOM 958 N N . LYS A 1 118 ? 12.958 -8.045 -15.409 1.00 97.62 118 LYS A N 1
ATOM 959 C CA . LYS A 1 118 ? 12.899 -8.159 -16.869 1.00 97.62 118 LYS A CA 1
ATOM 960 C C . LYS A 1 118 ? 13.446 -9.506 -17.351 1.00 97.62 118 LYS A C 1
ATOM 962 O O . LYS A 1 118 ? 12.845 -10.102 -18.243 1.00 97.62 118 LYS A O 1
ATOM 967 N N . GLY A 1 119 ? 14.542 -9.985 -16.756 1.00 97.50 119 GLY A N 1
ATOM 968 C CA . GLY A 1 119 ? 15.132 -11.300 -17.031 1.00 97.50 119 GLY A CA 1
ATOM 969 C C . GLY A 1 119 ? 14.191 -12.463 -16.706 1.00 97.50 119 GLY A C 1
ATOM 970 O O . GLY A 1 119 ? 14.122 -13.425 -17.463 1.00 97.50 119 GLY A O 1
ATOM 971 N N . GLU A 1 120 ? 13.380 -12.325 -15.656 1.00 97.44 120 GLU A N 1
ATOM 972 C CA . GLU A 1 120 ? 12.331 -13.286 -15.273 1.00 97.44 120 GLU A CA 1
ATOM 973 C C . GLU A 1 120 ? 11.009 -13.093 -16.056 1.00 97.44 120 GLU A C 1
ATOM 975 O O . GLU A 1 120 ? 9.992 -13.719 -15.757 1.00 97.44 120 GLU A O 1
ATOM 980 N N . GLY A 1 121 ? 10.996 -12.232 -17.081 1.00 97.06 121 GLY A N 1
ATOM 981 C CA . GLY A 1 121 ? 9.873 -12.077 -18.011 1.00 97.06 121 GLY A CA 1
ATOM 982 C C . GLY A 1 121 ? 8.859 -10.983 -17.661 1.00 97.06 121 GLY A C 1
ATOM 983 O O . GLY A 1 121 ? 7.856 -10.843 -18.371 1.00 97.06 121 GLY A O 1
ATOM 984 N N . ILE A 1 122 ? 9.106 -10.163 -16.632 1.00 98.38 122 ILE A N 1
ATOM 985 C CA . ILE A 1 122 ? 8.249 -9.010 -16.331 1.00 98.38 122 ILE A CA 1
ATOM 986 C C . ILE A 1 122 ? 8.412 -7.931 -17.402 1.00 98.38 122 ILE A C 1
ATOM 988 O O . ILE A 1 122 ? 9.492 -7.412 -17.679 1.00 98.38 122 ILE A O 1
ATOM 992 N N . LYS A 1 123 ? 7.280 -7.548 -17.988 1.00 98.19 123 LYS A N 1
ATOM 993 C CA . LYS A 1 123 ? 7.177 -6.453 -18.960 1.00 98.19 123 LYS A CA 1
ATOM 994 C C . LYS A 1 123 ? 6.779 -5.154 -18.266 1.00 98.19 123 LYS A C 1
ATOM 996 O O . LYS A 1 123 ? 5.670 -5.064 -17.733 1.00 98.19 123 LYS A O 1
ATOM 1001 N N . PHE A 1 124 ? 7.639 -4.141 -18.339 1.00 98.38 124 PHE A N 1
ATOM 1002 C CA . PHE A 1 124 ? 7.362 -2.800 -17.818 1.00 98.38 124 PHE A CA 1
ATOM 1003 C C . PHE A 1 124 ? 6.544 -1.946 -18.789 1.00 98.38 124 PHE A C 1
ATOM 1005 O O . PHE A 1 124 ? 6.594 -2.133 -20.009 1.00 98.38 124 PHE A O 1
ATOM 1012 N N . ALA A 1 125 ? 5.760 -1.025 -18.233 1.00 97.88 125 ALA A N 1
ATOM 1013 C CA . ALA A 1 125 ? 5.045 -0.016 -18.998 1.00 97.88 125 ALA A CA 1
ATOM 1014 C C . ALA A 1 125 ? 6.023 1.023 -19.564 1.00 97.88 125 ALA A C 1
ATOM 1016 O O . ALA A 1 125 ? 7.106 1.240 -19.017 1.00 97.88 125 ALA A O 1
ATOM 1017 N N . LYS A 1 126 ? 5.623 1.665 -20.666 1.00 96.88 126 LYS A N 1
ATOM 1018 C CA . LYS A 1 126 ? 6.378 2.782 -21.236 1.00 96.88 126 LYS A CA 1
ATOM 1019 C C . LYS A 1 126 ? 6.285 3.998 -20.321 1.00 96.88 126 LYS A C 1
ATOM 1021 O O . LYS A 1 126 ? 5.225 4.246 -19.747 1.00 96.88 126 LYS A O 1
ATOM 1026 N N . LYS A 1 127 ? 7.382 4.748 -20.252 1.00 94.31 127 LYS A N 1
ATOM 1027 C CA . LYS A 1 127 ? 7.462 6.012 -19.521 1.00 94.31 127 LYS A CA 1
ATOM 1028 C C . LYS A 1 127 ? 6.432 7.026 -20.031 1.00 94.31 127 LYS A C 1
ATOM 1030 O O . LYS A 1 127 ? 6.306 7.230 -21.235 1.00 94.31 127 LYS A O 1
ATOM 1035 N N . ASN A 1 128 ? 5.752 7.667 -19.093 1.00 91.75 128 ASN A N 1
ATOM 1036 C CA . ASN A 1 128 ? 4.876 8.820 -19.225 1.00 91.75 128 ASN A CA 1
ATOM 1037 C C . ASN A 1 128 ? 5.155 9.743 -18.034 1.00 91.75 128 ASN A C 1
ATOM 1039 O O . ASN A 1 128 ? 5.413 9.273 -16.929 1.00 91.75 128 ASN A O 1
ATOM 1043 N N . LYS A 1 129 ? 5.098 11.058 -18.235 1.00 93.38 129 LYS A N 1
ATOM 1044 C CA . LYS A 1 129 ? 5.325 11.992 -17.131 1.00 93.38 129 LYS A CA 1
ATOM 1045 C C . LYS A 1 129 ? 4.192 11.873 -16.105 1.00 93.38 129 LYS A C 1
ATOM 1047 O O . LYS A 1 129 ? 3.026 12.041 -16.454 1.00 93.38 129 LYS A O 1
ATOM 1052 N N . VAL A 1 130 ? 4.555 11.608 -14.854 1.00 94.88 130 VAL A N 1
ATOM 1053 C CA . VAL A 1 130 ? 3.660 11.598 -13.689 1.00 94.88 130 VAL A CA 1
ATOM 1054 C C . VAL A 1 130 ? 4.213 12.574 -12.660 1.00 94.88 130 VAL A C 1
ATOM 1056 O O . VAL A 1 130 ? 5.390 12.492 -12.324 1.00 94.88 130 VAL A O 1
ATOM 1059 N N . ASP A 1 131 ? 3.362 13.488 -12.210 1.00 94.88 131 ASP A N 1
ATOM 1060 C CA . ASP A 1 131 ? 3.594 14.433 -11.112 1.00 94.88 131 ASP A CA 1
ATOM 1061 C C . ASP A 1 131 ? 2.208 14.844 -10.592 1.00 94.88 131 ASP A C 1
ATOM 1063 O O . ASP A 1 131 ? 1.580 15.777 -11.100 1.00 94.88 131 ASP A O 1
ATOM 1067 N N . THR A 1 132 ? 1.609 13.985 -9.765 1.00 95.25 132 THR A N 1
ATOM 1068 C CA . THR A 1 132 ? 0.208 14.129 -9.346 1.00 95.25 132 THR A CA 1
ATOM 1069 C C . THR A 1 132 ? -0.121 13.276 -8.127 1.00 95.25 132 THR A C 1
ATOM 1071 O O . THR A 1 132 ? 0.653 12.419 -7.715 1.00 95.25 132 THR A O 1
ATOM 1074 N N . ILE A 1 133 ? -1.305 13.474 -7.555 1.00 93.94 133 ILE A N 1
ATOM 1075 C CA . ILE A 1 133 ? -1.817 12.645 -6.466 1.00 93.94 133 ILE A CA 1
ATOM 1076 C C . ILE A 1 133 ? -2.442 11.373 -7.046 1.00 93.94 133 ILE A C 1
ATOM 1078 O O . ILE A 1 133 ? -3.239 11.431 -7.986 1.00 93.94 133 ILE A O 1
ATOM 1082 N N . GLY A 1 134 ? -2.112 10.221 -6.466 1.00 94.88 134 GLY A N 1
ATOM 1083 C CA . GLY A 1 134 ? -2.689 8.940 -6.861 1.00 94.88 134 GLY A CA 1
ATOM 1084 C C . GLY A 1 134 ? -3.051 8.059 -5.676 1.00 94.88 134 GLY A C 1
ATOM 1085 O O . GLY A 1 134 ? -2.506 8.185 -4.581 1.00 94.88 134 GLY A O 1
ATOM 1086 N N . LEU A 1 135 ? -3.981 7.135 -5.918 1.00 96.31 135 LEU A N 1
ATOM 1087 C CA . LEU A 1 135 ? -4.395 6.136 -4.944 1.00 96.31 135 LEU A CA 1
ATOM 1088 C C . LEU A 1 135 ? -3.602 4.847 -5.156 1.00 96.31 135 LEU A C 1
ATOM 1090 O O . LEU A 1 135 ? -3.696 4.212 -6.204 1.00 96.31 135 LEU A O 1
ATOM 1094 N N . ILE A 1 136 ? -2.845 4.435 -4.153 1.00 96.75 136 ILE A N 1
ATOM 1095 C CA . ILE A 1 136 ? -1.999 3.250 -4.185 1.00 96.75 136 ILE A CA 1
ATOM 1096 C C . ILE A 1 136 ? -2.683 2.145 -3.394 1.00 96.75 136 ILE A C 1
ATOM 1098 O O . ILE A 1 136 ? -2.981 2.318 -2.216 1.00 96.75 136 ILE A O 1
ATOM 1102 N N . ARG A 1 137 ? -2.880 0.981 -4.015 1.00 97.19 137 ARG A N 1
ATOM 1103 C CA . ARG A 1 137 ? -3.316 -0.246 -3.343 1.00 97.19 137 ARG A CA 1
ATOM 1104 C C . ARG A 1 137 ? -2.180 -1.259 -3.332 1.00 97.19 137 ARG A C 1
ATOM 1106 O O . ARG A 1 137 ? -1.785 -1.757 -4.384 1.00 97.19 137 ARG A O 1
ATOM 1113 N N . ILE A 1 138 ? -1.682 -1.590 -2.148 1.00 96.56 138 ILE A N 1
ATOM 1114 C CA . ILE A 1 138 ? -0.552 -2.496 -1.923 1.00 96.56 138 ILE A CA 1
ATOM 1115 C C . ILE A 1 138 ? -1.083 -3.783 -1.312 1.00 96.56 138 ILE A C 1
ATOM 1117 O O . ILE A 1 138 ? -1.869 -3.747 -0.367 1.00 96.56 138 ILE A O 1
ATOM 1121 N N . GLN A 1 139 ? -0.663 -4.923 -1.847 1.00 95.62 139 GLN A N 1
ATOM 1122 C CA . GLN A 1 139 ? -0.899 -6.207 -1.208 1.00 95.62 139 GLN A CA 1
ATOM 1123 C C . GLN A 1 139 ? 0.169 -6.462 -0.156 1.00 95.62 139 GLN A C 1
ATOM 1125 O O . GLN A 1 139 ? 1.353 -6.405 -0.470 1.00 95.62 139 GLN A O 1
ATOM 1130 N N . LYS A 1 140 ? -0.244 -6.767 1.069 1.00 91.00 140 LYS A N 1
ATOM 1131 C CA . LYS A 1 140 ? 0.673 -6.974 2.190 1.00 91.00 140 LYS A CA 1
ATOM 1132 C C . LYS A 1 140 ? 0.388 -8.319 2.862 1.00 91.00 140 LYS A C 1
ATOM 1134 O O . LYS A 1 140 ? -0.763 -8.761 2.911 1.00 91.00 140 LYS A O 1
ATOM 1139 N N . HIS A 1 141 ? 1.453 -8.958 3.338 1.00 92.88 141 HIS A N 1
ATOM 1140 C CA . HIS A 1 141 ? 1.380 -10.002 4.353 1.00 92.88 141 HIS A CA 1
ATOM 1141 C C . HIS A 1 141 ? 1.361 -9.328 5.723 1.00 92.88 141 HIS A C 1
ATOM 1143 O O . HIS A 1 141 ? 2.165 -8.440 5.992 1.00 92.88 141 HIS A O 1
ATOM 1149 N N . PHE A 1 142 ? 0.404 -9.707 6.554 1.00 94.88 142 PHE A N 1
ATOM 1150 C CA . PHE A 1 142 ? 0.227 -9.163 7.888 1.00 94.88 142 PHE A CA 1
ATOM 1151 C C . PHE A 1 142 ? 0.689 -10.199 8.892 1.00 94.88 142 PHE A C 1
ATOM 1153 O O . PHE A 1 142 ? 0.198 -11.327 8.860 1.00 94.88 142 PHE A O 1
ATOM 1160 N N . ASN A 1 143 ? 1.574 -9.777 9.784 1.00 96.06 143 ASN A N 1
ATOM 1161 C CA . ASN A 1 143 ? 1.902 -10.478 11.008 1.00 96.06 143 ASN A CA 1
ATOM 1162 C C . ASN A 1 143 ? 1.531 -9.556 12.170 1.00 96.06 143 ASN A C 1
ATOM 1164 O O . ASN A 1 143 ? 2.087 -8.466 12.308 1.00 96.06 143 ASN A O 1
ATOM 1168 N N . MET A 1 144 ? 0.503 -9.928 12.926 1.00 96.38 144 MET A N 1
ATOM 1169 C CA . MET A 1 144 ? -0.102 -9.034 13.910 1.00 96.38 144 MET A CA 1
ATOM 1170 C C . MET A 1 144 ? -0.609 -9.770 15.145 1.00 96.38 144 MET A C 1
ATOM 11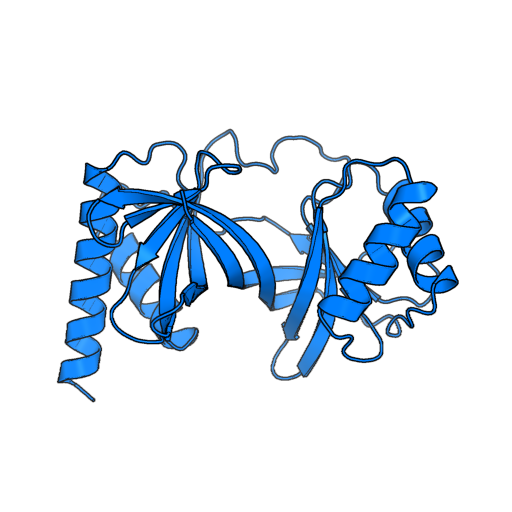72 O O . MET A 1 144 ? -0.908 -10.967 15.126 1.00 96.38 144 MET A O 1
ATOM 1176 N N . GLU A 1 145 ? -0.778 -9.020 16.222 1.00 96.38 145 GLU A N 1
ATOM 1177 C CA . GLU A 1 145 ? -1.402 -9.484 17.455 1.00 96.38 145 GLU A CA 1
ATOM 1178 C C . GLU A 1 145 ? -2.632 -8.646 17.797 1.00 96.38 145 GLU A C 1
ATOM 1180 O O . GLU A 1 145 ? -2.646 -7.436 17.598 1.00 96.38 145 GLU A O 1
ATOM 1185 N N . GLU A 1 146 ? -3.688 -9.294 18.287 1.00 96.38 146 GLU A N 1
ATOM 1186 C CA . GLU A 1 146 ? -4.862 -8.597 18.812 1.00 96.38 146 GLU A CA 1
ATOM 1187 C C . GLU A 1 146 ? -4.584 -8.198 20.260 1.00 96.38 146 GLU A C 1
ATOM 1189 O O . GLU A 1 146 ? -4.430 -9.066 21.117 1.00 96.38 146 GLU A O 1
ATOM 1194 N N . VAL A 1 147 ? -4.490 -6.893 20.518 1.00 96.19 147 VAL A N 1
ATOM 1195 C CA . VAL A 1 147 ? -4.137 -6.342 21.842 1.00 96.19 147 VAL A CA 1
ATOM 1196 C C . VAL A 1 147 ? -5.357 -5.862 22.624 1.00 96.19 147 VAL A C 1
ATOM 1198 O O . VAL A 1 147 ? -5.311 -5.731 23.843 1.00 96.19 147 VAL A O 1
ATOM 1201 N N . ALA A 1 148 ? -6.454 -5.603 21.918 1.00 96.50 148 ALA A N 1
ATOM 1202 C CA . ALA A 1 148 ? -7.773 -5.298 22.449 1.00 96.50 148 ALA A CA 1
ATOM 1203 C C . ALA A 1 148 ? -8.811 -5.660 21.378 1.00 96.50 148 ALA A C 1
ATOM 1205 O O . ALA A 1 148 ? -8.456 -5.886 20.221 1.00 96.50 148 ALA A O 1
ATOM 1206 N N . GLN A 1 149 ? -10.094 -5.708 21.739 1.00 95.75 149 GLN A N 1
ATOM 1207 C CA . GLN A 1 149 ? -11.152 -6.162 20.832 1.00 95.75 149 GLN A CA 1
ATOM 1208 C C . GLN A 1 149 ? -11.140 -5.386 19.504 1.00 95.75 149 GLN A C 1
ATOM 1210 O O . GLN A 1 149 ? -11.462 -4.194 19.457 1.00 95.75 149 GLN A O 1
ATOM 1215 N N . GLY A 1 150 ? -10.795 -6.071 18.408 1.00 96.31 150 GLY A N 1
ATOM 1216 C CA . GLY A 1 150 ? -10.674 -5.507 17.063 1.00 96.31 150 GLY A CA 1
ATOM 1217 C C . GLY A 1 150 ? -9.622 -4.396 16.934 1.00 96.31 150 GLY A C 1
ATOM 1218 O O . GLY A 1 150 ? -9.816 -3.476 16.135 1.00 96.31 150 GLY A O 1
ATOM 1219 N N . ILE A 1 151 ? -8.587 -4.414 17.773 1.00 98.12 151 ILE A N 1
ATOM 1220 C CA . ILE A 1 151 ? -7.393 -3.571 17.680 1.00 98.12 151 ILE A CA 1
ATOM 1221 C C . ILE A 1 151 ? -6.202 -4.511 17.545 1.00 98.12 151 ILE A C 1
ATOM 1223 O O . ILE A 1 151 ? -5.916 -5.303 18.444 1.00 98.12 151 ILE A O 1
ATOM 1227 N N . PHE A 1 152 ? -5.503 -4.402 16.422 1.00 97.44 152 PHE A N 1
ATOM 1228 C CA . PHE A 1 152 ? -4.343 -5.230 16.123 1.00 97.44 152 PHE A CA 1
ATOM 1229 C C . PHE A 1 152 ? -3.080 -4.378 16.073 1.00 97.44 152 PHE A C 1
ATOM 1231 O O . PHE A 1 152 ? -3.112 -3.290 15.502 1.00 97.44 152 PHE A O 1
ATOM 1238 N N . LYS A 1 153 ? -1.968 -4.865 16.621 1.00 96.88 153 LYS A N 1
ATOM 1239 C CA . LYS A 1 153 ? -0.640 -4.265 16.441 1.00 96.88 153 LYS A CA 1
ATOM 1240 C C . LYS A 1 153 ? 0.164 -5.064 15.427 1.00 96.88 153 LYS A C 1
ATOM 1242 O O . LYS A 1 153 ? 0.121 -6.293 15.443 1.00 96.88 153 LYS A O 1
ATOM 1247 N N . ASP A 1 154 ? 0.854 -4.364 14.531 1.00 95.81 154 ASP A N 1
ATOM 1248 C CA . ASP A 1 154 ? 1.803 -4.983 13.607 1.00 95.81 154 ASP A CA 1
ATOM 1249 C C . ASP A 1 154 ? 3.040 -5.453 14.386 1.00 95.81 154 ASP A C 1
ATOM 1251 O O . ASP A 1 154 ? 3.563 -4.725 15.230 1.00 95.81 154 ASP A O 1
ATOM 1255 N N . MET A 1 155 ? 3.476 -6.686 14.137 1.00 94.75 155 MET A N 1
ATOM 1256 C CA . MET A 1 155 ? 4.616 -7.290 14.835 1.00 94.75 155 MET A CA 1
ATOM 1257 C C . MET A 1 155 ? 5.966 -6.964 14.179 1.00 94.75 155 MET A C 1
ATOM 1259 O O . MET A 1 155 ? 7.007 -7.226 14.775 1.00 94.75 155 MET A O 1
ATOM 1263 N N . GLU A 1 156 ? 5.960 -6.402 12.971 1.00 90.44 156 GLU A N 1
ATOM 1264 C CA . GLU A 1 156 ? 7.152 -6.002 12.212 1.00 90.44 156 GLU A CA 1
ATOM 1265 C C . GLU A 1 156 ? 7.322 -4.473 12.214 1.00 90.44 156 GLU A C 1
ATOM 1267 O O . GLU A 1 156 ? 8.429 -3.958 12.345 1.00 90.44 156 GLU A O 1
ATOM 1272 N N . GLU A 1 157 ? 6.217 -3.733 12.118 1.00 89.25 157 GLU A N 1
ATOM 1273 C CA . GLU A 1 157 ? 6.176 -2.270 12.063 1.00 89.25 157 GLU A CA 1
ATOM 1274 C C . GLU A 1 157 ? 5.630 -1.708 13.387 1.00 89.25 157 GLU A C 1
ATOM 1276 O O . GLU A 1 157 ? 4.448 -1.387 13.490 1.00 89.25 157 GLU A O 1
ATOM 1281 N N . VAL A 1 158 ? 6.490 -1.559 14.400 1.00 89.38 158 VAL A N 1
ATOM 1282 C CA . VAL A 1 158 ? 6.109 -1.279 15.809 1.00 89.38 158 VAL A CA 1
ATOM 1283 C C . VAL A 1 158 ? 5.176 -0.076 16.029 1.00 89.38 158 VAL A C 1
ATOM 1285 O O . VAL A 1 158 ? 4.399 -0.062 16.981 1.00 89.38 158 VAL A O 1
ATOM 1288 N N . ASN A 1 159 ? 5.220 0.916 15.136 1.00 92.75 159 ASN A N 1
ATOM 1289 C CA . ASN A 1 159 ? 4.395 2.131 15.186 1.00 92.75 159 ASN A CA 1
ATOM 1290 C C . ASN A 1 159 ? 3.083 2.000 14.391 1.00 92.75 159 ASN A C 1
ATOM 1292 O O . ASN A 1 159 ? 2.387 2.989 14.167 1.00 92.75 159 ASN A O 1
ATOM 1296 N N . THR A 1 160 ? 2.757 0.800 13.906 1.00 95.44 160 THR A N 1
ATOM 1297 C CA . THR A 1 160 ? 1.595 0.532 13.057 1.00 95.44 160 THR A CA 1
ATOM 1298 C C . THR A 1 160 ? 0.563 -0.314 13.793 1.00 95.44 160 THR A C 1
ATOM 1300 O O . THR A 1 160 ? 0.855 -1.372 14.346 1.00 95.44 160 THR A O 1
ATOM 1303 N N . SER A 1 161 ? -0.688 0.140 13.765 1.00 97.75 161 SER A N 1
ATOM 1304 C CA . SER A 1 161 ? -1.842 -0.572 14.319 1.00 97.75 161 SER A CA 1
ATOM 1305 C C . SER A 1 161 ? -2.992 -0.630 13.314 1.00 97.75 161 SER A C 1
ATOM 1307 O O . SER A 1 161 ? -3.106 0.216 12.429 1.00 97.75 161 SER A O 1
ATOM 1309 N N . TYR A 1 162 ? -3.874 -1.615 13.459 1.00 98.19 162 TYR A N 1
ATOM 1310 C CA . TYR A 1 162 ? -5.032 -1.850 12.602 1.00 98.19 162 TYR A CA 1
ATOM 1311 C C . TYR A 1 162 ? -6.308 -1.833 13.443 1.00 98.19 162 TYR A C 1
ATOM 1313 O O . TYR A 1 162 ? -6.489 -2.649 14.346 1.00 98.19 162 TYR A O 1
ATOM 1321 N N . LEU A 1 163 ? -7.202 -0.894 13.145 1.00 98.50 163 LEU A N 1
ATOM 1322 C CA . LEU A 1 163 ? -8.461 -0.700 13.855 1.00 98.50 163 LEU A CA 1
ATOM 1323 C C . LEU A 1 163 ? -9.597 -1.283 13.024 1.00 98.50 163 LEU A C 1
ATOM 1325 O O . LEU A 1 163 ? -9.937 -0.725 11.982 1.00 98.50 163 LEU A O 1
ATOM 1329 N N . GLN A 1 164 ? -10.182 -2.392 13.470 1.00 98.12 164 GLN A N 1
ATOM 1330 C CA . GLN A 1 164 ? -11.328 -2.994 12.792 1.00 98.12 164 GLN A CA 1
ATOM 1331 C C . GLN A 1 164 ? -12.511 -2.024 12.746 1.00 98.12 164 GLN A C 1
ATOM 1333 O O . GLN A 1 164 ? -12.867 -1.427 13.769 1.00 98.12 164 GLN A O 1
ATOM 1338 N N . ILE A 1 165 ? -13.147 -1.941 11.579 1.00 97.75 165 ILE A N 1
ATOM 1339 C CA . ILE A 1 165 ? -14.367 -1.170 11.336 1.00 97.75 165 ILE A CA 1
ATOM 1340 C C . ILE A 1 165 ? -15.514 -2.097 10.909 1.00 97.75 165 ILE A C 1
ATOM 1342 O O . ILE A 1 165 ? -15.261 -3.197 10.417 1.00 97.75 165 ILE A O 1
ATOM 1346 N N . PRO A 1 166 ? -16.781 -1.696 11.115 1.00 95.44 166 PRO A N 1
ATOM 1347 C CA . PRO A 1 166 ? -17.920 -2.584 10.883 1.00 95.44 166 PRO A CA 1
ATOM 1348 C C . PRO A 1 166 ? -18.318 -2.732 9.408 1.00 95.44 166 PRO A C 1
ATOM 1350 O O . PRO A 1 166 ? -19.135 -3.594 9.100 1.00 95.44 166 PRO A O 1
ATOM 1353 N N . VAL A 1 167 ? -17.804 -1.881 8.510 1.00 95.25 167 VAL A N 1
ATOM 1354 C CA . VAL A 1 167 ? -18.197 -1.838 7.092 1.00 95.25 167 VAL A CA 1
ATOM 1355 C C . VAL A 1 167 ? -17.027 -1.454 6.190 1.00 95.25 167 VAL A C 1
ATOM 1357 O O 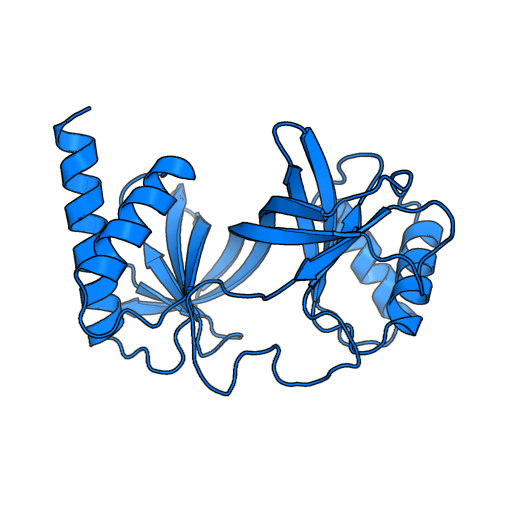. VAL A 1 167 ? -16.138 -0.707 6.604 1.00 95.25 167 VAL A O 1
ATOM 1360 N N . GLU A 1 168 ? -17.082 -1.885 4.930 1.00 95.56 168 GLU A N 1
ATOM 1361 C CA . GLU A 1 168 ? -16.202 -1.382 3.876 1.00 95.56 168 GLU A CA 1
ATOM 1362 C C . GLU A 1 168 ? -16.486 0.108 3.617 1.00 95.56 168 GLU A C 1
ATOM 1364 O O . GLU A 1 168 ? -17.621 0.514 3.350 1.00 95.56 168 GLU A O 1
ATOM 1369 N N . LEU A 1 169 ? -15.439 0.934 3.652 1.00 96.25 169 LEU A N 1
ATOM 1370 C CA . LEU A 1 169 ? -15.515 2.343 3.269 1.00 96.25 169 LEU A CA 1
ATOM 1371 C C . LEU A 1 169 ? -14.945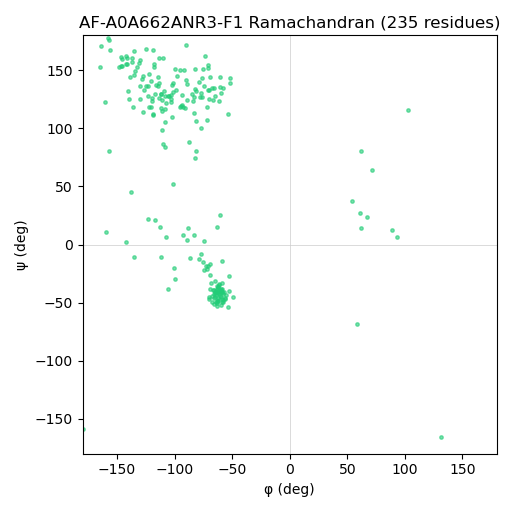 2.553 1.870 1.00 96.25 169 LEU A C 1
ATOM 1373 O O . LEU A 1 169 ? -13.870 2.063 1.537 1.00 96.25 169 LEU A O 1
ATOM 1377 N N . LYS A 1 170 ? -15.598 3.388 1.061 1.00 95.19 170 LYS A N 1
ATOM 1378 C CA . LYS A 1 170 ? -14.967 3.920 -0.153 1.00 95.19 170 LYS A CA 1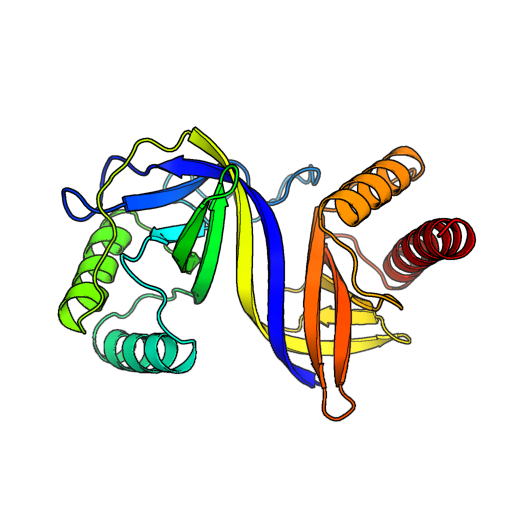
ATOM 1379 C C . LYS A 1 170 ? -13.966 5.009 0.226 1.00 95.19 170 LYS A C 1
ATOM 1381 O O . LYS A 1 170 ? -14.179 5.751 1.186 1.00 95.19 170 LYS A O 1
ATOM 1386 N N . TRP A 1 171 ? -12.918 5.178 -0.583 1.00 95.19 171 TRP A N 1
ATOM 1387 C CA . TRP A 1 171 ? -11.866 6.172 -0.325 1.00 95.19 171 TRP A CA 1
ATOM 1388 C C . TRP A 1 171 ? -12.386 7.590 -0.001 1.00 95.19 171 TRP A C 1
ATOM 1390 O O . TRP A 1 171 ? -11.936 8.157 0.993 1.00 95.19 171 TRP A O 1
ATOM 1400 N N . PRO A 1 172 ? -13.375 8.161 -0.727 1.00 95.06 172 PRO A N 1
ATOM 1401 C CA . PRO A 1 172 ? -13.895 9.491 -0.396 1.00 95.06 172 PRO A CA 1
ATOM 1402 C C . PRO A 1 172 ? -14.569 9.567 0.982 1.00 95.06 172 PRO A C 1
ATOM 1404 O O . PRO A 1 172 ? -14.440 10.576 1.673 1.00 95.06 172 PRO A O 1
ATOM 1407 N N . GLN A 1 173 ? -15.258 8.498 1.401 1.00 96.00 173 GLN A N 1
ATOM 1408 C CA . GLN A 1 173 ? -15.877 8.416 2.728 1.00 96.00 173 GLN A CA 1
ATOM 1409 C C . GLN A 1 173 ? -14.794 8.359 3.801 1.00 96.00 173 GLN A C 1
ATOM 1411 O O . GLN A 1 173 ? -14.816 9.168 4.724 1.00 96.00 173 GLN A O 1
ATOM 1416 N N . PHE A 1 174 ? -13.813 7.467 3.632 1.00 97.38 174 PHE A N 1
ATOM 1417 C CA . PHE A 1 174 ? -12.659 7.364 4.520 1.00 97.38 174 PHE A CA 1
ATOM 1418 C C . PHE A 1 174 ? -11.954 8.718 4.681 1.00 97.38 174 PHE A C 1
ATOM 1420 O O . PHE A 1 174 ? -11.844 9.215 5.797 1.00 97.38 174 PHE A O 1
ATOM 1427 N N . LYS A 1 175 ? -11.570 9.371 3.577 1.00 95.62 175 LYS A N 1
ATOM 1428 C CA . LYS A 1 175 ? -10.874 10.667 3.598 1.00 95.62 175 LYS A CA 1
ATOM 1429 C C . LYS A 1 175 ? -11.683 11.750 4.320 1.00 95.62 175 LYS A C 1
ATOM 1431 O O . LYS A 1 175 ? -11.125 12.501 5.117 1.00 95.62 175 LYS A O 1
ATOM 1436 N N . SER A 1 176 ? -12.997 11.808 4.083 1.00 96.06 176 SER A N 1
ATOM 1437 C CA . SER A 1 176 ? -13.886 12.757 4.763 1.00 96.06 176 SER A CA 1
ATOM 1438 C C . SER A 1 176 ? -13.971 12.499 6.272 1.00 96.06 176 SER A C 1
ATOM 1440 O O . SER A 1 176 ? -13.864 13.441 7.057 1.00 96.06 176 SER A O 1
ATOM 1442 N N . ILE A 1 177 ? -14.128 11.237 6.684 1.00 96.81 177 ILE A N 1
ATOM 1443 C CA . ILE A 1 177 ? -14.183 10.844 8.099 1.00 96.81 177 ILE A CA 1
ATOM 1444 C C . ILE A 1 177 ? -12.858 11.166 8.792 1.00 96.81 177 ILE A C 1
ATOM 1446 O O . ILE A 1 177 ? -12.859 11.835 9.823 1.00 96.81 177 ILE A O 1
ATOM 1450 N N . THR A 1 178 ? -11.732 10.752 8.210 1.00 96.75 178 THR A N 1
ATOM 1451 C CA . THR A 1 178 ? -10.392 10.994 8.756 1.00 96.75 178 THR A CA 1
ATOM 1452 C C . THR A 1 178 ? -10.148 12.484 8.970 1.00 96.75 178 THR A C 1
ATOM 1454 O O . THR A 1 178 ? -9.725 12.879 10.053 1.00 96.75 178 THR A O 1
ATOM 1457 N N . LEU A 1 179 ? -10.484 13.328 7.987 1.00 95.06 179 LEU A N 1
ATOM 1458 C CA . LEU A 1 179 ? -10.340 14.780 8.112 1.00 95.06 179 LEU A CA 1
ATOM 1459 C C . LEU A 1 179 ? -11.184 15.344 9.266 1.00 95.06 179 LEU A C 1
ATOM 1461 O O . LEU A 1 179 ? -10.691 16.143 10.058 1.00 95.06 179 LEU A O 1
ATOM 1465 N N . LYS A 1 180 ? -12.441 14.900 9.406 1.00 95.62 180 LYS A N 1
ATOM 1466 C CA . LYS A 1 180 ? -13.301 15.309 10.528 1.00 95.62 180 LYS A CA 1
ATOM 1467 C C . LYS A 1 180 ? -12.725 14.882 11.874 1.00 95.62 180 LYS A C 1
ATOM 1469 O O . LYS A 1 180 ? -12.771 15.668 12.813 1.00 95.62 180 LYS A O 1
ATOM 1474 N N . ILE A 1 181 ? -12.198 13.664 11.981 1.00 95.81 181 ILE A N 1
ATOM 1475 C CA . ILE A 1 181 ? -11.607 13.161 13.226 1.00 95.81 181 ILE A CA 1
ATOM 1476 C C . ILE A 1 181 ? -10.383 13.993 13.601 1.00 95.81 181 ILE A C 1
ATOM 1478 O O . ILE A 1 181 ? -10.325 14.478 14.729 1.00 95.81 181 ILE A O 1
ATOM 1482 N N . LYS A 1 182 ? -9.456 14.208 12.657 1.00 94.06 182 LYS A N 1
ATOM 1483 C CA . LYS A 1 182 ? -8.231 14.986 12.896 1.00 94.06 182 LYS A CA 1
ATOM 1484 C C . LYS A 1 182 ? -8.547 16.425 13.318 1.00 94.06 182 LYS A C 1
ATOM 1486 O O . LYS A 1 182 ? -7.955 16.907 14.269 1.00 94.06 182 LYS A O 1
ATOM 1491 N N . ASN A 1 183 ? -9.545 17.066 12.709 1.00 92.75 183 ASN A N 1
ATOM 1492 C CA . ASN A 1 183 ? -9.945 18.434 13.069 1.00 92.75 183 ASN A CA 1
ATOM 1493 C C . ASN A 1 183 ? -10.604 18.567 14.457 1.00 92.75 183 ASN A C 1
ATOM 1495 O O . ASN A 1 183 ? -10.739 19.681 14.950 1.00 92.75 183 ASN A O 1
ATOM 1499 N N . ASN A 1 184 ? -11.064 17.467 15.065 1.00 91.31 184 ASN A N 1
ATOM 1500 C CA . ASN A 1 184 ? -11.777 17.465 16.352 1.00 91.31 184 ASN A CA 1
ATOM 1501 C C . ASN A 1 184 ? -11.016 16.691 17.445 1.00 91.31 184 ASN A C 1
ATOM 1503 O O . ASN A 1 184 ? -11.621 16.187 18.399 1.00 91.31 184 ASN A O 1
ATOM 1507 N N . MET A 1 185 ? -9.709 16.516 17.272 1.00 90.69 185 MET A N 1
ATOM 1508 C CA . MET A 1 185 ? -8.841 15.787 18.189 1.00 90.69 185 MET A CA 1
ATOM 1509 C C . MET A 1 185 ? -7.664 16.679 18.572 1.00 90.69 185 MET A C 1
ATOM 1511 O O . MET A 1 185 ? -7.042 17.265 17.693 1.00 90.69 185 MET A O 1
ATOM 1515 N N . ASP A 1 186 ? -7.360 16.756 19.869 1.00 83.69 186 ASP A N 1
ATOM 1516 C CA . ASP A 1 186 ? -6.281 17.613 20.380 1.00 83.69 186 ASP A CA 1
ATOM 1517 C C . ASP A 1 186 ? -4.902 17.152 19.883 1.00 83.69 186 ASP A C 1
ATOM 1519 O O . ASP A 1 186 ? -4.074 17.962 19.479 1.00 83.69 186 ASP A O 1
ATOM 1523 N N . ASP A 1 187 ? -4.677 15.836 19.857 1.00 85.50 187 ASP A N 1
ATOM 1524 C CA . ASP A 1 187 ? -3.494 15.218 19.263 1.00 85.50 187 ASP A CA 1
ATOM 1525 C C . ASP A 1 187 ? -3.888 14.458 17.994 1.00 85.50 187 ASP A C 1
ATOM 1527 O O . ASP A 1 187 ? -4.157 13.256 18.021 1.00 85.50 187 ASP A O 1
ATOM 1531 N N . SER A 1 188 ? -3.913 15.170 16.871 1.00 87.56 188 SER A N 1
ATOM 1532 C CA . SER A 1 188 ? -4.213 14.614 15.552 1.00 87.56 188 SER A CA 1
ATOM 1533 C C . SER A 1 188 ? -2.979 14.085 14.810 1.00 87.56 188 SER A C 1
ATOM 1535 O O . SER A 1 188 ? -3.043 13.900 13.591 1.00 87.56 188 SER A O 1
ATOM 1537 N N . ASN A 1 189 ? -1.838 13.901 15.484 1.00 89.00 189 ASN A N 1
ATOM 1538 C CA . ASN A 1 189 ? -0.579 13.545 14.833 1.00 89.00 189 ASN A CA 1
ATOM 1539 C C . ASN A 1 189 ? -0.481 12.036 14.550 1.00 89.00 189 ASN A C 1
ATOM 1541 O O . ASN A 1 189 ? 0.238 11.304 15.222 1.00 89.00 189 ASN A O 1
ATOM 1545 N N . PHE A 1 190 ? -1.210 11.571 13.539 1.00 92.19 190 PHE A N 1
ATOM 1546 C CA . PHE A 1 190 ? -1.144 10.198 13.037 1.00 92.19 190 PHE A CA 1
ATOM 1547 C C . PHE A 1 190 ? -1.423 10.159 11.535 1.00 92.19 190 PHE A C 1
ATOM 1549 O O . PHE A 1 190 ? -2.175 10.985 11.005 1.00 92.19 190 PHE A O 1
ATOM 1556 N N . ASP A 1 191 ? -0.876 9.165 10.846 1.00 92.12 191 ASP A N 1
ATOM 1557 C CA . ASP A 1 191 ? -1.245 8.870 9.461 1.00 92.12 191 ASP A CA 1
ATOM 1558 C C . ASP A 1 191 ? -2.265 7.726 9.411 1.00 92.12 191 ASP A C 1
ATOM 1560 O O . ASP A 1 191 ? -2.215 6.780 10.204 1.00 92.12 191 ASP A O 1
ATOM 1564 N N . ALA A 1 192 ? -3.194 7.780 8.457 1.00 95.69 192 ALA A N 1
ATOM 1565 C 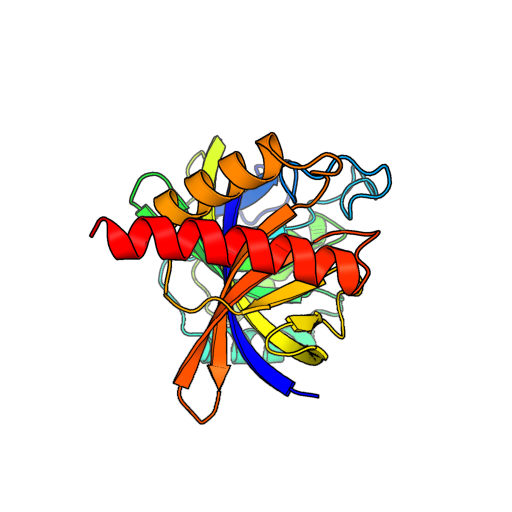CA . ALA A 1 192 ? -4.268 6.804 8.330 1.00 95.69 192 ALA A CA 1
ATOM 1566 C C . ALA A 1 192 ? -4.377 6.269 6.902 1.00 95.69 192 ALA A C 1
ATOM 1568 O O . ALA A 1 192 ? -4.394 7.021 5.933 1.00 95.69 192 ALA A O 1
ATOM 1569 N N . ALA A 1 193 ? -4.545 4.955 6.786 1.00 96.69 193 ALA A N 1
ATOM 1570 C CA . ALA A 1 193 ? -4.789 4.279 5.519 1.00 96.69 193 ALA A CA 1
ATOM 1571 C C . ALA A 1 193 ? -5.961 3.305 5.658 1.00 96.69 193 ALA A C 1
ATOM 1573 O O . ALA A 1 193 ? -6.223 2.784 6.742 1.00 96.69 193 ALA A O 1
ATOM 1574 N N . LEU A 1 194 ? -6.655 3.036 4.559 1.00 98.00 194 LEU A N 1
ATOM 1575 C CA . LEU A 1 194 ? -7.753 2.075 4.533 1.00 98.00 194 LEU A CA 1
ATOM 1576 C C . LEU A 1 194 ? -7.204 0.691 4.196 1.00 98.00 194 LEU A C 1
ATOM 1578 O O . LEU A 1 194 ? -6.342 0.573 3.328 1.00 98.00 194 LEU A O 1
ATOM 1582 N N . GLY A 1 195 ? -7.710 -0.373 4.804 1.00 97.81 195 GLY A N 1
ATOM 1583 C CA . GLY A 1 195 ? -7.293 -1.708 4.408 1.00 97.81 195 GLY A CA 1
ATOM 1584 C C . GLY A 1 195 ? -8.281 -2.801 4.752 1.00 97.81 195 GLY A C 1
ATOM 1585 O O . GLY A 1 195 ? -9.329 -2.569 5.347 1.00 97.81 195 GLY A O 1
ATOM 1586 N N . LEU A 1 196 ? -7.920 -4.001 4.317 1.00 97.56 196 LEU A N 1
ATOM 1587 C CA . LEU A 1 196 ? -8.630 -5.227 4.640 1.00 97.56 196 LEU A CA 1
ATOM 1588 C C . LEU A 1 196 ? -7.644 -6.379 4.763 1.00 97.56 196 LEU A C 1
ATOM 1590 O O . LEU A 1 196 ? -6.590 -6.367 4.119 1.00 97.56 196 LEU A O 1
ATOM 1594 N N . PHE A 1 197 ? -7.993 -7.390 5.545 1.00 97.44 197 PHE A N 1
ATOM 1595 C CA . PHE A 1 197 ? -7.297 -8.672 5.551 1.00 97.44 197 PHE A CA 1
ATOM 1596 C C . PHE A 1 197 ? -8.289 -9.831 5.596 1.00 97.44 197 PHE A C 1
ATOM 1598 O O . PHE A 1 197 ? -9.455 -9.667 5.956 1.00 97.44 197 PHE A O 1
ATOM 1605 N N . TYR A 1 198 ? -7.823 -11.017 5.213 1.00 95.38 198 TYR A N 1
ATOM 1606 C CA . TYR A 1 198 ? -8.648 -12.221 5.210 1.00 95.38 198 TYR A CA 1
ATOM 1607 C C . TYR A 1 198 ? -8.570 -12.933 6.564 1.00 95.38 198 TYR A C 1
ATOM 1609 O O . TYR A 1 198 ? -7.495 -13.089 7.144 1.00 95.38 198 TYR A O 1
ATOM 1617 N N . ARG A 1 199 ? -9.706 -13.417 7.058 1.00 92.88 199 ARG A N 1
ATOM 1618 C CA . ARG A 1 199 ? -9.793 -14.429 8.113 1.00 92.88 199 ARG A CA 1
ATOM 1619 C C . ARG A 1 199 ? -10.630 -15.601 7.635 1.00 92.88 199 ARG A C 1
ATOM 1621 O O . ARG A 1 199 ? -11.308 -15.526 6.614 1.00 92.88 199 ARG A O 1
ATOM 1628 N N . LYS A 1 200 ? -10.589 -16.687 8.407 1.00 90.06 200 LYS A N 1
ATOM 1629 C CA . LYS A 1 200 ? -11.405 -17.879 8.162 1.00 90.06 200 LYS A CA 1
ATOM 1630 C C . LYS A 1 200 ? -12.896 -17.543 8.029 1.00 90.06 200 LYS A C 1
ATOM 1632 O O . LYS A 1 200 ? -13.551 -18.089 7.150 1.00 90.06 200 LYS A O 1
ATOM 1637 N N . ASP A 1 201 ? -13.390 -16.620 8.852 1.00 89.38 201 ASP A N 1
ATOM 1638 C CA . ASP A 1 201 ? -14.810 -16.250 8.904 1.00 89.38 201 ASP A CA 1
ATOM 1639 C C . ASP A 1 201 ? -15.186 -15.117 7.932 1.00 89.38 201 ASP A C 1
ATOM 1641 O O . ASP A 1 201 ? -16.327 -14.664 7.920 1.00 89.38 201 ASP A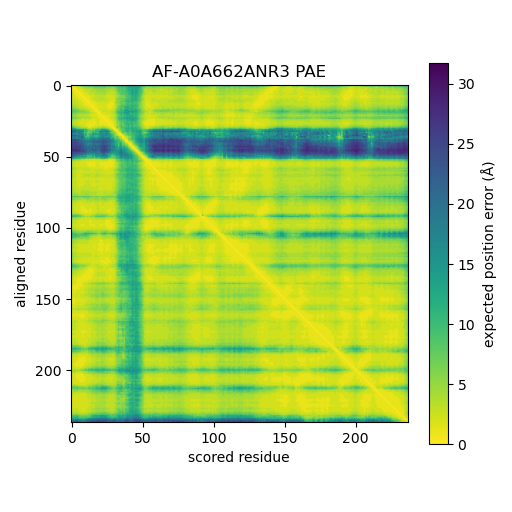 O 1
ATOM 1645 N N . GLY A 1 202 ? -14.240 -14.657 7.105 1.00 92.12 202 GLY A N 1
ATOM 1646 C CA . GLY A 1 202 ? -14.482 -13.638 6.087 1.00 92.12 202 GLY A CA 1
ATOM 1647 C C . GLY A 1 202 ? -13.461 -12.505 6.082 1.00 92.12 202 GLY A C 1
ATOM 1648 O O . GLY A 1 202 ? -12.372 -12.595 6.653 1.00 92.12 202 GLY A O 1
ATOM 1649 N N . LEU A 1 203 ? -13.816 -11.433 5.377 1.00 95.31 203 LEU A N 1
ATOM 1650 C CA . LEU A 1 203 ? -13.020 -10.213 5.302 1.00 95.31 203 LEU A CA 1
ATOM 1651 C C . LEU A 1 203 ? -13.157 -9.401 6.588 1.00 95.31 203 LEU A C 1
ATOM 1653 O O . LEU A 1 203 ? -14.235 -9.315 7.172 1.00 95.31 203 LEU A O 1
ATOM 1657 N N . VAL A 1 204 ? -12.054 -8.785 6.997 1.00 97.12 204 VAL A N 1
ATOM 1658 C CA . VAL A 1 204 ? -12.035 -7.799 8.073 1.00 97.12 204 VAL A CA 1
ATOM 1659 C C . VAL A 1 204 ? -11.548 -6.482 7.496 1.00 97.12 204 VAL A C 1
ATOM 1661 O O . VAL A 1 204 ? -10.381 -6.368 7.114 1.00 97.12 204 VAL A O 1
ATOM 1664 N N . ASP A 1 205 ? -12.443 -5.502 7.439 1.00 98.12 205 ASP A N 1
ATOM 1665 C CA . ASP A 1 205 ? -12.123 -4.124 7.085 1.00 98.12 205 ASP A CA 1
ATOM 1666 C C . ASP A 1 205 ? -11.503 -3.396 8.280 1.00 98.12 205 ASP A C 1
ATOM 1668 O O . ASP A 1 205 ? -11.918 -3.567 9.434 1.00 98.12 205 ASP A O 1
ATOM 1672 N N . PHE A 1 206 ? -10.492 -2.572 8.015 1.00 98.38 206 PHE A N 1
ATOM 1673 C CA . PHE A 1 206 ? -9.788 -1.828 9.053 1.00 98.38 206 PHE A CA 1
ATOM 1674 C C . PHE A 1 206 ? -9.297 -0.457 8.578 1.00 98.38 206 PHE A C 1
ATOM 1676 O O . PHE A 1 206 ? -9.099 -0.208 7.386 1.00 98.38 206 PHE A O 1
ATOM 1683 N N . ILE A 1 207 ? -9.003 0.414 9.544 1.00 98.50 207 ILE A N 1
ATOM 1684 C CA . ILE A 1 207 ? -8.163 1.600 9.357 1.00 98.50 207 ILE A CA 1
ATOM 1685 C C . ILE A 1 207 ? -6.776 1.325 9.940 1.00 98.50 207 ILE A C 1
ATOM 1687 O O . ILE A 1 207 ? -6.650 0.999 11.119 1.00 98.50 207 ILE A O 1
ATOM 1691 N N . ARG A 1 208 ? -5.724 1.450 9.127 1.00 97.88 208 ARG A N 1
ATOM 1692 C CA . ARG A 1 208 ? -4.337 1.371 9.594 1.00 97.88 208 ARG A CA 1
ATOM 1693 C C . ARG A 1 208 ? -3.909 2.730 10.118 1.00 97.88 208 ARG A C 1
ATOM 1695 O O . ARG A 1 208 ? -3.899 3.691 9.350 1.00 97.88 208 ARG A O 1
ATOM 1702 N N . ILE A 1 209 ? -3.476 2.777 11.366 1.00 97.31 209 ILE A N 1
ATOM 1703 C CA . ILE A 1 209 ? -2.917 3.951 12.026 1.00 97.31 209 ILE A CA 1
ATOM 1704 C C . ILE A 1 209 ? -1.406 3.784 12.121 1.00 97.31 209 ILE A C 1
ATOM 1706 O O . ILE A 1 209 ? -0.938 2.748 12.588 1.00 97.31 209 ILE A O 1
ATOM 1710 N N . TYR A 1 210 ? -0.665 4.789 11.663 1.00 94.56 210 TYR A N 1
ATOM 1711 C CA . TYR A 1 210 ? 0.749 4.946 11.985 1.00 94.56 210 TYR A CA 1
ATOM 1712 C C . TYR A 1 210 ? 0.909 6.108 12.955 1.00 94.56 210 TYR A C 1
ATOM 1714 O O . TYR A 1 210 ? 0.491 7.229 12.650 1.00 94.56 210 TYR A O 1
ATOM 1722 N N . ASP A 1 211 ? 1.488 5.816 14.113 1.00 92.12 211 ASP A N 1
ATOM 1723 C CA . ASP A 1 211 ? 1.673 6.762 15.204 1.00 92.12 211 ASP A CA 1
ATOM 1724 C C . ASP A 1 211 ? 2.776 6.254 16.149 1.00 92.12 211 ASP A C 1
ATOM 1726 O O . ASP A 1 211 ? 2.687 5.150 16.686 1.00 92.12 211 ASP A O 1
ATOM 1730 N N . GLN A 1 212 ? 3.822 7.061 16.346 1.00 88.69 212 GLN A N 1
ATOM 1731 C CA . GLN A 1 212 ? 4.975 6.713 17.190 1.00 88.69 212 GLN A CA 1
ATOM 1732 C C . GLN A 1 212 ? 4.661 6.705 18.691 1.00 88.69 212 GLN A C 1
ATOM 1734 O O . GLN A 1 212 ? 5.397 6.107 19.469 1.00 88.69 212 GLN A O 1
ATOM 1739 N N . ASN A 1 213 ? 3.571 7.355 19.101 1.00 86.12 213 ASN A N 1
ATOM 1740 C CA . ASN A 1 213 ? 3.183 7.512 20.500 1.00 86.12 213 ASN A CA 1
ATOM 1741 C C . ASN A 1 213 ? 1.891 6.745 20.827 1.00 86.12 213 ASN A C 1
ATOM 1743 O O . ASN A 1 213 ? 1.256 7.003 21.851 1.00 86.12 213 ASN A O 1
ATOM 1747 N N . ALA A 1 214 ? 1.462 5.821 19.959 1.00 86.62 214 ALA A N 1
ATOM 1748 C CA . ALA A 1 214 ? 0.214 5.093 20.150 1.00 86.62 214 ALA A CA 1
ATOM 1749 C C . ALA A 1 214 ? 0.287 4.067 21.292 1.00 86.62 214 ALA A C 1
ATOM 1751 O O . ALA A 1 214 ? 0.834 2.965 21.163 1.00 86.62 214 ALA A O 1
ATOM 1752 N N . ASP A 1 215 ? -0.382 4.398 22.394 1.00 91.75 215 ASP A N 1
ATOM 1753 C CA . ASP A 1 215 ? -0.798 3.437 23.406 1.00 91.75 215 ASP A CA 1
ATOM 1754 C C . ASP A 1 215 ? -2.200 2.867 23.107 1.00 91.75 215 ASP A C 1
ATOM 1756 O O . ASP A 1 215 ? -2.914 3.307 22.200 1.00 91.75 215 ASP A O 1
ATOM 1760 N N . THR A 1 216 ? -2.607 1.850 23.868 1.00 92.38 216 THR A N 1
ATOM 1761 C CA . THR A 1 216 ? -3.915 1.204 23.684 1.00 92.38 216 THR A CA 1
ATOM 1762 C C . THR A 1 216 ? -5.073 2.188 23.866 1.00 92.38 216 THR A C 1
ATOM 1764 O O . THR A 1 216 ? -6.023 2.150 23.090 1.00 92.38 216 THR A O 1
ATOM 1767 N N . LYS A 1 217 ? -4.978 3.116 24.826 1.00 94.31 217 LYS A N 1
ATOM 1768 C CA . LYS A 1 217 ? -6.038 4.088 25.129 1.00 94.31 217 LYS A CA 1
ATOM 1769 C C . LYS A 1 217 ? -6.266 5.054 23.964 1.00 94.31 217 LYS A C 1
ATOM 1771 O O . LYS A 1 217 ? -7.406 5.362 23.618 1.00 94.31 217 LYS A O 1
ATOM 1776 N N . ARG A 1 218 ? -5.190 5.518 23.333 1.00 94.69 218 ARG A N 1
ATOM 1777 C CA . ARG A 1 218 ? -5.239 6.372 22.147 1.00 94.69 218 ARG A CA 1
ATOM 1778 C C . ARG A 1 218 ? -5.828 5.630 20.952 1.00 94.69 218 ARG A C 1
ATOM 1780 O O . ARG A 1 218 ? -6.679 6.178 20.255 1.00 94.69 218 ARG A O 1
ATOM 1787 N N . LEU A 1 219 ? -5.437 4.373 20.739 1.00 96.81 219 LEU A N 1
ATOM 1788 C CA . LEU A 1 219 ? -6.005 3.536 19.677 1.00 96.81 219 LEU A CA 1
ATOM 1789 C C . LEU A 1 219 ? -7.507 3.279 19.883 1.00 96.81 219 LEU A C 1
ATOM 1791 O O . LEU A 1 219 ? -8.269 3.310 18.915 1.00 96.81 219 LEU A O 1
ATOM 1795 N N . GLU A 1 220 ? -7.947 3.081 21.128 1.00 96.81 220 GLU A N 1
ATOM 1796 C CA . GLU A 1 220 ? -9.363 2.963 21.492 1.00 96.81 220 GLU A CA 1
ATOM 1797 C C . GLU A 1 220 ? -10.144 4.257 21.220 1.00 96.81 220 GLU A C 1
ATOM 1799 O O . GLU A 1 220 ? -11.231 4.189 20.641 1.00 96.81 220 GLU A O 1
ATOM 1804 N N . ASP A 1 221 ? -9.590 5.431 21.553 1.00 96.12 221 ASP A N 1
ATOM 1805 C CA . ASP A 1 221 ? -10.218 6.726 21.242 1.00 96.12 221 ASP A CA 1
ATOM 1806 C C . ASP A 1 221 ? -10.348 6.942 19.727 1.00 96.12 221 ASP A C 1
ATOM 1808 O O . ASP A 1 221 ? -11.438 7.235 19.223 1.00 96.12 221 ASP A O 1
ATOM 1812 N N . ILE A 1 222 ? -9.265 6.717 18.971 1.00 97.06 222 ILE A N 1
ATOM 1813 C CA . ILE A 1 222 ? -9.277 6.826 17.505 1.00 97.06 222 ILE A CA 1
ATOM 1814 C C . ILE A 1 222 ? -10.333 5.877 16.920 1.00 97.06 222 ILE A C 1
ATOM 1816 O O . ILE A 1 222 ? -11.171 6.300 16.116 1.00 97.06 222 ILE A O 1
ATOM 1820 N N . LYS A 1 223 ? -10.355 4.610 17.356 1.00 97.75 223 LYS A N 1
ATOM 1821 C CA . LYS A 1 223 ? -11.343 3.616 16.914 1.00 97.75 223 LYS A CA 1
ATOM 1822 C C . LYS A 1 223 ? -12.773 4.047 17.242 1.00 97.75 223 LYS A C 1
ATOM 1824 O O . LYS A 1 223 ? -13.652 3.954 16.383 1.00 97.75 223 LYS A O 1
ATOM 1829 N N . GLY A 1 224 ? -13.014 4.542 18.456 1.00 97.44 224 GLY A N 1
ATOM 1830 C CA . GLY A 1 224 ? -14.320 5.034 18.893 1.00 97.44 224 GLY A CA 1
ATOM 1831 C C . GLY A 1 224 ? -14.835 6.174 18.014 1.00 97.44 224 GLY A C 1
ATOM 1832 O O . GLY A 1 224 ? -16.006 6.185 17.625 1.00 97.44 224 GLY A O 1
ATOM 1833 N N . ARG A 1 225 ? -13.951 7.096 17.621 1.00 97.25 225 ARG A N 1
ATOM 1834 C CA . ARG A 1 225 ? -14.284 8.214 16.727 1.00 97.25 225 ARG A CA 1
ATOM 1835 C C . ARG A 1 225 ? -14.613 7.755 15.310 1.00 97.25 225 ARG A C 1
ATOM 1837 O O . ARG A 1 225 ? -15.628 8.196 14.773 1.00 97.25 225 ARG A O 1
ATOM 1844 N N . TYR A 1 226 ? -13.834 6.833 14.735 1.00 97.81 226 TYR A N 1
ATOM 1845 C CA . TYR A 1 226 ? -14.178 6.230 13.440 1.00 97.81 226 TYR A CA 1
ATOM 1846 C C . TYR A 1 226 ? -15.540 5.545 13.494 1.00 97.81 226 TYR A C 1
ATOM 1848 O O . TYR A 1 226 ? -16.400 5.847 12.671 1.00 97.81 226 TYR A O 1
ATOM 1856 N N . ASN A 1 227 ? -15.785 4.699 14.495 1.00 97.44 227 ASN A N 1
ATOM 1857 C CA . ASN A 1 227 ? -17.064 4.002 14.634 1.00 97.44 227 ASN A CA 1
ATOM 1858 C C . ASN A 1 227 ? -18.246 4.970 14.776 1.00 97.44 227 ASN A C 1
ATOM 1860 O O . ASN A 1 227 ? -19.296 4.748 14.176 1.00 97.44 227 ASN A O 1
ATOM 1864 N N . LYS A 1 228 ? -18.081 6.073 15.514 1.00 96.69 228 LYS A N 1
ATOM 1865 C CA . LYS A 1 228 ? -19.114 7.108 15.648 1.00 96.69 228 LYS A CA 1
ATOM 1866 C C . LYS A 1 228 ? -19.444 7.772 14.308 1.00 96.69 228 LYS A C 1
ATOM 1868 O O . LYS A 1 228 ? -20.621 7.935 13.988 1.00 96.69 228 LYS A O 1
ATOM 1873 N N . GLU A 1 229 ? -18.433 8.147 13.528 1.00 96.50 229 GLU A N 1
ATOM 1874 C CA . GLU A 1 229 ? -18.635 8.765 12.212 1.00 96.50 229 GLU A CA 1
ATOM 1875 C C . GLU A 1 229 ? -19.202 7.778 11.182 1.00 96.50 229 GLU A C 1
ATOM 1877 O O . GLU A 1 229 ? -20.088 8.140 10.409 1.00 96.50 229 GLU A O 1
ATOM 1882 N N . ILE A 1 230 ? -18.760 6.519 11.208 1.00 96.19 230 ILE A N 1
ATOM 1883 C CA . ILE A 1 230 ? -19.286 5.454 10.345 1.00 96.19 230 ILE A CA 1
ATOM 1884 C C . ILE A 1 230 ? -20.770 5.214 10.637 1.00 96.19 230 ILE A C 1
ATOM 1886 O O . ILE A 1 230 ? -21.581 5.226 9.713 1.00 96.19 230 ILE A O 1
ATOM 1890 N N . SER A 1 231 ? -21.155 5.086 11.910 1.00 94.62 231 SER A N 1
ATOM 1891 C CA . SER A 1 231 ? -22.560 4.914 12.303 1.00 94.62 231 SER A CA 1
ATOM 1892 C C . SER A 1 231 ? -23.441 6.072 11.836 1.00 94.62 231 SER A C 1
ATOM 1894 O O . SER A 1 231 ? -24.560 5.849 11.384 1.00 94.62 231 SER A O 1
ATOM 1896 N N . ARG A 1 232 ? -22.940 7.315 11.875 1.00 92.06 232 ARG A N 1
ATOM 1897 C CA . ARG A 1 232 ? -23.670 8.479 11.342 1.00 92.06 232 ARG A CA 1
ATOM 1898 C C . ARG A 1 232 ? -23.917 8.372 9.842 1.00 92.06 232 ARG A C 1
ATOM 1900 O O . ARG A 1 232 ? -24.962 8.812 9.384 1.00 92.06 232 ARG A O 1
ATOM 1907 N N . ILE A 1 233 ? -22.977 7.828 9.076 1.00 87.44 233 ILE A N 1
ATOM 1908 C CA . ILE A 1 233 ? -23.155 7.646 7.630 1.00 87.44 233 ILE A CA 1
ATOM 1909 C C . ILE A 1 233 ? -24.190 6.554 7.363 1.00 87.44 233 ILE A C 1
ATOM 1911 O O . ILE A 1 233 ? -25.087 6.781 6.562 1.00 87.44 233 ILE A O 1
ATOM 1915 N N . LEU A 1 234 ? -24.102 5.426 8.073 1.00 84.75 234 LEU A N 1
ATOM 1916 C CA . LEU A 1 234 ? -25.021 4.294 7.909 1.00 84.75 234 LEU A CA 1
ATOM 1917 C C . LEU A 1 234 ? -26.467 4.620 8.310 1.00 84.75 234 LEU A C 1
ATOM 1919 O O . LEU A 1 234 ? -27.397 4.081 7.729 1.00 84.75 234 LEU A O 1
ATOM 1923 N N . LEU A 1 235 ? -26.670 5.506 9.289 1.00 78.94 235 LEU A N 1
ATOM 1924 C CA . LEU A 1 235 ? -28.007 5.972 9.679 1.00 78.94 235 LEU A CA 1
ATOM 1925 C C . LEU A 1 235 ? -28.642 6.934 8.662 1.00 78.94 235 LEU A C 1
ATOM 1927 O O . LEU A 1 235 ? -29.847 7.155 8.716 1.00 78.94 235 LEU A O 1
ATOM 1931 N N . ASN A 1 236 ? -27.841 7.533 7.777 1.00 67.81 236 ASN A N 1
ATOM 1932 C CA . ASN A 1 236 ? -28.286 8.522 6.789 1.00 67.81 236 ASN A CA 1
ATOM 1933 C C . ASN A 1 236 ? -28.309 7.974 5.347 1.00 67.81 236 ASN A C 1
ATOM 1935 O O . ASN A 1 236 ? -28.508 8.749 4.410 1.00 67.81 236 ASN A O 1
ATOM 1939 N N . SER A 1 237 ? -28.058 6.676 5.167 1.00 58.19 237 SER A N 1
ATOM 1940 C CA . SER A 1 237 ? -28.035 5.956 3.885 1.00 58.19 237 SER A CA 1
ATOM 1941 C C . SER A 1 237 ? -29.199 4.988 3.775 1.00 58.19 237 SER A C 1
ATOM 1943 O O . SER A 1 237 ? -29.776 4.902 2.671 1.00 58.19 237 SER A O 1
#

Solvent-accessible surface area (backbone atoms only — not comparable to full-atom values): 13138 Å² total; per-residue (Å²): 119,48,77,38,49,36,38,42,35,44,75,42,38,33,33,48,59,89,67,60,55,58,86,70,42,28,37,36,32,54,56,70,83,57,74,64,46,82,65,98,74,49,97,66,74,79,49,103,58,43,59,57,41,36,30,46,29,28,64,58,80,73,54,66,68,55,51,53,51,50,51,59,56,45,57,76,80,47,92,65,82,58,52,75,30,51,30,35,38,36,46,99,86,47,78,40,27,25,40,33,41,29,59,47,74,42,48,69,53,48,29,51,51,52,48,51,43,42,75,73,67,52,56,60,20,69,55,68,96,44,78,45,69,29,42,37,40,36,46,42,79,44,51,30,34,78,81,48,95,61,32,32,38,36,76,84,47,81,42,32,34,38,32,58,47,98,62,87,70,55,69,72,56,46,55,52,49,52,53,55,50,41,77,74,39,94,81,42,66,40,21,76,30,44,34,38,36,59,51,97,94,40,80,46,32,28,41,36,39,38,31,91,83,69,46,70,69,57,52,50,51,54,44,51,51,50,52,54,53,51,51,56,51,66,78,75,107

pLDDT: mean 90.05, std 13.2, range [38.59, 98.5]

Nearest PDB structures (foldseek):
  4ewf-assembly3_C  TM=4.285E-01  e=3.082E+00  Sphaerobacter thermophilus DSM 20745
  4ewf-assembly2_B  TM=3.703E-01  e=3.443E+00  Sphaerobacter thermophilus DSM 20745
  4xwx-assembly1_A  TM=3.709E-01  e=3.639E+00  Homo sapiens
  3d9w-assembly1_A  TM=1.982E-01  e=3.376E-01  Nocardia farcinica
  4ht4-assembly1_A  TM=2.510E-01  e=2.212E+00  Staphylococcus aureus

Radius of gyration: 18.35 Å; Cα contacts (8 Å, |Δi|>4): 439; chains: 1; bounding box: 50×36×47 Å

Mean predicted aligned error: 5.54 Å

Secondary structure (DSSP, 8-state):
-EEEEEEEEEEEEEEE--SSS-TTB-EEEEESSSTT---TT-TTSS-TTS-SEEEEEBSSPPPHHHHHHHHHHHTTT-----EEEEEEEEETTEEEEEEEEE----HHHHHHHHHHHHHTTPPBPBP---EEEEEEEEEEEEEEEEEETTEEEESSSTTEEEEE-SSPPPHHHHHHHHHHHHHT-S----EEEEEEEEETTEEEEEEEEE-TT--HHHHHHHHHHHHHHHHHHHTT-

Sequence (237 aa):
MIETIGYITKEEHLISLEHDIIPNTQVIETRESFPGYHGKDLPGELSASAPEFVFFVTKQKYTTEHIARVTKNIRKYFNEDVDIARAEINIFNTKHPSIRVKNCKDFSKITELQSCYKGEGIKFAKKNKVDTIGLIRIQKHFNMEEVAQGIFKDMEEVNTSYLQIPVELKWPQFKSITLKIKNNMDDSNFDAALGLFYRKDGLVDFIRIYDQNADTKRLEDIKGRYNKEISRILLNS